Protein AF-0000000082329487 (afdb_homodimer)

Solvent-accessible surface area (backbone atoms only — not comparable to full-atom values): 13042 Å² total; per-residue (Å²): 76,24,61,34,33,44,29,31,49,44,77,47,69,68,60,44,43,47,44,45,32,73,21,63,60,34,37,85,69,53,70,52,65,48,96,87,58,35,36,39,41,31,31,25,33,74,77,52,92,24,38,43,33,38,38,33,48,84,81,48,81,64,66,68,39,50,58,59,16,50,61,30,39,32,32,39,37,94,47,47,65,58,46,51,51,43,27,34,70,69,62,68,42,53,72,75,36,71,74,39,76,38,70,97,72,43,24,36,32,27,29,32,31,48,92,64,59,45,36,35,32,35,24,34,70,70,114,78,27,62,34,33,44,29,30,50,45,77,47,70,68,60,45,43,46,43,45,31,72,21,61,60,35,37,84,68,52,69,52,66,49,97,87,57,34,37,38,40,31,31,27,34,74,78,49,92,22,38,42,33,38,40,33,49,83,81,51,80,63,66,66,39,48,58,33,29,52,62,32,40,32,30,40,37,94,46,46,67,60,46,51,51,42,26,33,72,69,62,68,42,53,73,74,36,71,74,38,76,39,68,95,73,44,22,35,32,27,29,31,31,47,93,62,58,44,39,34,32,35,24,32,71,70,118

Foldseek 3Di:
DDDAEEEDEAADVVLQCQQVCVQQNWAWDDWDADPQGWIWTWTHDDPDNHIYIYIYDNPDPDPQDDDPPAQAAEDEDPDAQVSVVRNCVRNVWDWPADWDQDVVQQKTWTWTAGPSGHIYIYIYHPD/DDDAEEEDEAADVVLQCQQVCVQQNWAWDDWDADPQGWIWTWTHDDPDNHIYIYIYDNPDPDPQDDPDPDQAAEDEDPDAQVSVVRNCVRNVWDWPADWDQDVVQQKTWTWTAGPSGHIYIYIYHPD

Secondary structure (DSSP, 8-state):
-EEEEEEEE-S-HHHHHIIIIIIT--EEEEEEE-TT-PEEEEEE-SSS--EEEEEE-TT----S---SSEEEEEEE-S-HHHHHHHHHHHH---EEEEEEEEGGGTEEEEEEE-TT--EEEEEEE--/-EEEEEEEE-S-HHHHHIIIIIIT--EEEEEEE-TT-PEEEEEE-SSS--EEEEEE-TT----S----SEEEEEEE-S-HHHHHHHHHHHH---EEEEEEEEGGGTEEEEEEE-TT--EEEEEEE--

Radius of gyration: 17.43 Å; Cα contacts (8 Å, |Δi|>4): 667; chains: 2; bounding box: 47×46×36 Å

Nearest PDB structures (foldseek):
  1fa5-assembly1_B  TM=8.744E-01  e=2.092E-10  Escherichia coli
  4mts-assembly1_B  TM=8.408E-01  e=2.203E-09  Pseudomonas aeruginosa PAO1
  2p25-assembly1_A-2  TM=7.651E-01  e=1.719E-09  Enterococcus faecalis V583
  6bnz-assembly1_A  TM=8.310E-01  e=8.007E-08  Zea mays
  2kjz-assembly1_B  TM=6.595E-01  e=3.469E-05  Agrobacterium fabrum str. C58

Organism: NCBI:txid2816475

Structure (mmCIF, N/CA/C/O backbone):
data_AF-0000000082329487-model_v1
#
loop_
_entity.id
_entity.type
_entity.pdbx_description
1 polymer 'VOC family protein'
#
loop_
_atom_site.group_PDB
_atom_site.id
_atom_site.type_symbol
_atom_site.label_atom_id
_atom_site.label_alt_id
_atom_site.label_comp_id
_atom_site.label_asym_id
_atom_site.label_entity_id
_atom_site.label_seq_id
_atom_site.pdbx_PDB_ins_code
_atom_site.Cartn_x
_atom_site.Cartn_y
_atom_site.Cartn_z
_atom_site.occupancy
_atom_site.B_iso_or_equiv
_atom_site.auth_seq_id
_atom_site.auth_comp_id
_atom_site.auth_asym_id
_atom_site.auth_atom_id
_atom_site.pdbx_PDB_model_num
ATOM 1 N N . MET A 1 1 ? 0.691 -15.648 5.355 1 92 1 MET A N 1
ATOM 2 C CA . MET A 1 1 ? 0.822 -14.578 4.371 1 92 1 MET A CA 1
ATOM 3 C C . MET A 1 1 ? 0.43 -13.234 4.973 1 92 1 MET A C 1
ATOM 5 O O . MET A 1 1 ? -0.54 -13.148 5.73 1 92 1 MET A O 1
ATOM 9 N N . ASP A 1 2 ? 1.305 -12.289 4.758 1 93.75 2 ASP A N 1
ATOM 10 C CA . ASP A 1 2 ? 1.022 -10.969 5.324 1 93.75 2 ASP A CA 1
ATOM 11 C C . ASP A 1 2 ? 1.307 -9.859 4.316 1 93.75 2 ASP A C 1
ATOM 13 O O . ASP A 1 2 ? 2.221 -9.977 3.498 1 93.75 2 ASP A O 1
ATOM 17 N N . ILE A 1 3 ? 0.522 -8.867 4.379 1 94.88 3 ILE A N 1
ATOM 18 C CA . ILE A 1 3 ? 0.781 -7.652 3.609 1 94.88 3 ILE A CA 1
ATOM 19 C C . ILE A 1 3 ? 1.877 -6.836 4.289 1 94.88 3 ILE A C 1
ATOM 21 O O . ILE A 1 3 ? 1.699 -6.355 5.41 1 94.88 3 ILE A O 1
ATOM 25 N N . GLN A 1 4 ? 2.904 -6.719 3.604 1 95.19 4 GLN A N 1
ATOM 26 C CA . GLN A 1 4 ? 4.086 -6.215 4.297 1 95.19 4 GLN A CA 1
ATOM 27 C C . GLN A 1 4 ? 4.375 -4.77 3.906 1 95.19 4 GLN A C 1
ATOM 29 O O . GLN A 1 4 ? 4.699 -3.941 4.762 1 95.19 4 GLN A O 1
ATOM 34 N N . HIS A 1 5 ? 4.465 -4.516 2.584 1 96.56 5 HIS A N 1
ATOM 35 C CA . HIS A 1 5 ? 4.734 -3.125 2.234 1 96.56 5 HIS A CA 1
ATOM 36 C C . HIS A 1 5 ? 4.141 -2.773 0.875 1 96.56 5 HIS A C 1
ATOM 38 O O . HIS A 1 5 ? 3.793 -3.664 0.095 1 96.56 5 HIS A O 1
ATOM 44 N N . ALA A 1 6 ? 3.957 -1.485 0.663 1 96.75 6 ALA A N 1
ATOM 45 C CA . ALA A 1 6 ? 3.678 -0.891 -0.642 1 96.75 6 ALA A CA 1
ATOM 46 C C . ALA A 1 6 ? 4.867 -0.069 -1.135 1 96.75 6 ALA A C 1
ATOM 48 O O . ALA A 1 6 ? 5.477 0.675 -0.365 1 96.75 6 ALA A O 1
ATOM 49 N N . ALA A 1 7 ? 5.172 -0.237 -2.375 1 96.56 7 ALA A N 1
ATOM 50 C CA . ALA A 1 7 ? 6.238 0.527 -3.018 1 96.56 7 ALA A CA 1
ATOM 51 C C . ALA A 1 7 ? 5.668 1.547 -3.998 1 96.56 7 ALA A C 1
ATOM 53 O O . ALA A 1 7 ? 4.898 1.192 -4.895 1 96.56 7 ALA A O 1
ATOM 54 N N . ILE A 1 8 ? 6.055 2.777 -3.838 1 95.75 8 ILE A N 1
ATOM 55 C CA . ILE A 1 8 ? 5.582 3.828 -4.73 1 95.75 8 ILE A CA 1
ATOM 56 C C . ILE A 1 8 ? 6.773 4.605 -5.285 1 95.75 8 ILE A C 1
ATOM 58 O O . ILE A 1 8 ? 7.801 4.742 -4.617 1 95.75 8 ILE A O 1
ATOM 62 N N . ARG A 1 9 ? 6.602 5.098 -6.5 1 94.62 9 ARG A N 1
ATOM 63 C CA . ARG A 1 9 ? 7.605 5.969 -7.102 1 94.62 9 ARG A CA 1
ATOM 64 C C . ARG A 1 9 ? 7.535 7.371 -6.504 1 94.62 9 ARG A C 1
ATOM 66 O O . ARG A 1 9 ? 6.449 7.898 -6.27 1 94.62 9 ARG A O 1
ATOM 73 N N . VAL A 1 10 ? 8.68 7.949 -6.266 1 95.12 10 VAL A N 1
ATOM 74 C CA . VAL A 1 10 ? 8.719 9.328 -5.785 1 95.12 10 VAL A CA 1
ATOM 75 C C . VAL A 1 10 ? 9.695 10.141 -6.629 1 95.12 10 VAL A C 1
ATOM 77 O O . VAL A 1 10 ? 10.656 9.602 -7.18 1 95.12 10 VAL A O 1
ATOM 80 N N . SER A 1 11 ? 9.484 11.406 -6.703 1 93.56 11 SER A N 1
ATOM 81 C CA . SER A 1 11 ? 10.273 12.266 -7.578 1 93.56 11 SER A CA 1
ATOM 82 C C . SER A 1 11 ? 11.398 12.953 -6.809 1 93.56 11 SER A C 1
ATOM 84 O O . SER A 1 11 ? 12.398 13.359 -7.398 1 93.56 11 SER A O 1
ATOM 86 N N . ASP A 1 12 ? 11.211 13.141 -5.535 1 94.31 12 ASP A N 1
ATOM 87 C CA . ASP A 1 12 ? 12.141 13.859 -4.668 1 94.31 12 ASP A CA 1
ATOM 88 C C . ASP A 1 12 ? 12.188 13.234 -3.275 1 94.31 12 ASP A C 1
ATOM 90 O O . ASP A 1 12 ? 11.273 13.438 -2.467 1 94.31 12 ASP A O 1
ATOM 94 N N . LEU A 1 13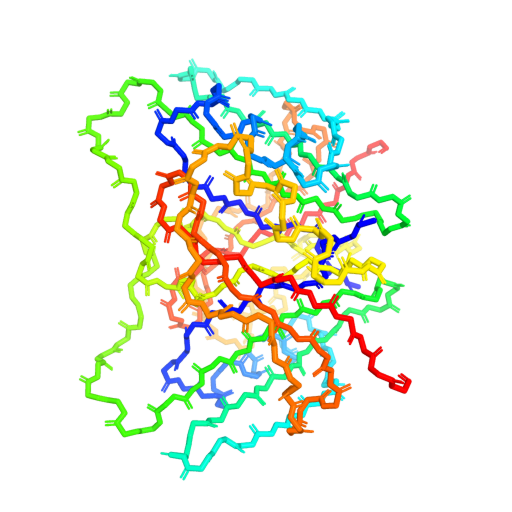 ? 13.266 12.578 -2.973 1 95.44 13 LEU A N 1
ATOM 95 C CA . LEU A 1 13 ? 13.367 11.797 -1.742 1 95.44 13 LEU A CA 1
ATOM 96 C C . LEU A 1 13 ? 13.414 12.719 -0.522 1 95.44 13 LEU A C 1
ATOM 98 O O . LEU A 1 13 ? 12.875 12.375 0.535 1 95.44 13 LEU A O 1
ATOM 102 N N . GLU A 1 14 ? 14.047 13.859 -0.658 1 95.81 14 GLU A N 1
ATOM 103 C CA . GLU A 1 14 ? 14.102 14.789 0.465 1 95.81 14 GLU A CA 1
ATOM 104 C C . GLU A 1 14 ? 12.703 15.281 0.842 1 95.81 14 GLU A C 1
ATOM 106 O O . GLU A 1 14 ? 12.336 15.266 2.018 1 95.81 14 GLU A O 1
ATOM 111 N N . ALA A 1 15 ? 11.938 15.719 -0.111 1 95.56 15 ALA A N 1
ATOM 112 C CA . ALA A 1 15 ? 10.562 16.141 0.137 1 95.56 15 ALA A CA 1
ATOM 113 C C . ALA A 1 15 ? 9.734 15 0.712 1 95.56 15 ALA A C 1
ATOM 115 O O . ALA A 1 15 ? 8.883 15.219 1.58 1 95.56 15 ALA A O 1
ATOM 116 N N . THR A 1 16 ? 10.008 13.836 0.177 1 96.69 16 THR A N 1
ATOM 117 C CA . THR A 1 16 ? 9.312 12.641 0.651 1 96.69 16 THR A CA 1
ATOM 118 C C . THR A 1 16 ? 9.609 12.391 2.127 1 96.69 16 THR A C 1
ATOM 120 O O . THR A 1 16 ? 8.695 12.18 2.924 1 96.69 16 THR A O 1
ATOM 123 N N . ARG A 1 17 ? 10.805 12.445 2.516 1 97.25 17 ARG A N 1
ATOM 124 C CA . ARG A 1 17 ? 11.203 12.203 3.898 1 97.25 17 ARG A CA 1
ATOM 125 C C . ARG A 1 17 ? 10.648 13.281 4.828 1 97.25 17 ARG A C 1
ATOM 127 O O . ARG A 1 17 ? 10.227 12.984 5.945 1 97.25 17 ARG A O 1
ATOM 134 N N . GLU A 1 18 ? 10.688 14.469 4.352 1 97.25 18 GLU A N 1
ATOM 135 C CA . GLU A 1 18 ? 10.125 15.555 5.145 1 97.25 18 GLU A CA 1
ATOM 136 C C . GLU A 1 18 ? 8.648 15.305 5.449 1 97.25 18 GLU A C 1
ATOM 138 O O . GLU A 1 18 ? 8.195 15.523 6.574 1 97.25 18 GLU A O 1
ATOM 143 N N . PHE A 1 19 ? 7.957 14.828 4.504 1 97.69 19 PHE A N 1
ATOM 144 C CA . PHE A 1 19 ? 6.531 14.578 4.656 1 97.69 19 PHE A CA 1
ATOM 145 C C . PHE A 1 19 ? 6.289 13.367 5.559 1 97.69 19 PHE A C 1
ATOM 147 O O . PHE A 1 19 ? 5.582 13.469 6.562 1 97.69 19 PHE A O 1
ATOM 154 N N . TYR A 1 20 ? 6.848 12.25 5.281 1 97.88 20 TYR A N 1
ATOM 155 C CA . TYR A 1 20 ? 6.508 10.977 5.914 1 97.88 20 TYR A CA 1
ATOM 156 C C . TYR A 1 20 ? 7.227 10.828 7.25 1 97.88 20 TYR A C 1
ATOM 158 O O . TYR A 1 20 ? 6.672 10.273 8.203 1 97.88 20 TYR A O 1
ATOM 166 N N . GLU A 1 21 ? 8.5 11.266 7.332 1 96.5 21 GLU A N 1
ATOM 167 C CA . GLU A 1 21 ? 9.258 11.094 8.57 1 96.5 21 GLU A CA 1
ATOM 168 C C . GLU A 1 21 ? 9.062 12.281 9.508 1 96.5 21 GLU A C 1
ATOM 170 O O . GLU A 1 21 ? 8.547 12.125 10.617 1 96.5 21 GLU A O 1
ATOM 175 N N . GLU A 1 22 ? 9.406 13.414 8.992 1 94.5 22 GLU A N 1
ATOM 176 C CA . GLU A 1 22 ? 9.312 14.594 9.844 1 94.5 22 GLU A CA 1
ATOM 177 C C . GLU A 1 22 ? 7.855 15.008 10.062 1 94.5 22 GLU A C 1
ATOM 179 O O . GLU A 1 22 ? 7.477 15.414 11.156 1 94.5 22 GLU A O 1
ATOM 184 N N . GLY A 1 23 ? 7.094 14.93 9.047 1 95.06 23 GLY A N 1
ATOM 185 C CA . GLY A 1 23 ? 5.695 15.328 9.125 1 95.06 23 GLY A CA 1
ATOM 186 C C . GLY A 1 23 ? 4.824 14.305 9.828 1 95.06 23 GLY A C 1
ATOM 187 O O . GLY A 1 23 ? 4.105 14.648 10.773 1 95.06 23 GLY A O 1
ATOM 188 N N . LEU A 1 24 ? 4.914 13.047 9.438 1 95.56 24 LEU A N 1
ATOM 189 C CA . LEU A 1 24 ? 3.957 12.055 9.914 1 95.56 24 LEU A CA 1
ATOM 190 C C . LEU A 1 24 ? 4.578 11.18 10.992 1 95.56 24 LEU A C 1
ATOM 192 O O . LEU A 1 24 ? 3.863 10.469 11.711 1 95.56 24 LEU A O 1
ATOM 196 N N . GLY A 1 25 ? 5.844 11.188 11.07 1 93.94 25 GLY A N 1
ATOM 197 C CA . GLY A 1 25 ? 6.48 10.531 12.203 1 93.94 25 GLY A CA 1
ATOM 198 C C . GLY A 1 25 ? 6.887 9.094 11.914 1 93.94 25 GLY A C 1
ATOM 199 O O . GLY A 1 25 ? 7.223 8.344 12.828 1 93.94 25 GLY A O 1
ATOM 200 N N . LEU A 1 26 ? 6.832 8.656 10.688 1 96.69 26 LEU A N 1
ATOM 201 C CA . LEU A 1 26 ? 7.395 7.355 10.352 1 96.69 26 LEU A CA 1
ATOM 202 C C . LEU A 1 26 ? 8.914 7.371 10.484 1 96.69 26 LEU A C 1
ATOM 204 O O . LEU A 1 26 ? 9.523 8.438 10.531 1 96.69 26 LEU A O 1
ATOM 208 N N . GLU A 1 27 ? 9.43 6.164 10.578 1 96.88 27 GLU A N 1
ATOM 209 C CA . GLU A 1 27 ? 10.859 6.086 10.859 1 96.88 27 GLU A CA 1
ATOM 210 C C . GLU A 1 27 ? 11.602 5.344 9.75 1 96.88 27 GLU A C 1
ATOM 212 O O . GLU A 1 27 ? 11.078 4.391 9.18 1 96.88 27 GLU A O 1
ATOM 217 N N . TYR A 1 28 ? 12.844 5.738 9.562 1 97 28 TYR A N 1
ATOM 218 C CA . TYR A 1 28 ? 13.727 5.031 8.641 1 97 28 TYR A CA 1
ATOM 219 C C . TYR A 1 28 ? 13.859 3.564 9.039 1 97 28 TYR A C 1
ATOM 221 O O . TYR A 1 28 ? 14.023 3.248 10.219 1 97 28 TYR A O 1
ATOM 229 N N . SER A 1 29 ? 13.789 2.719 8.031 1 95.81 29 SER A N 1
ATOM 230 C CA . SER A 1 29 ? 13.969 1.286 8.242 1 95.81 29 SER A CA 1
ATOM 231 C C . SER A 1 29 ? 15.25 0.788 7.578 1 95.81 29 SER A C 1
ATOM 233 O O . SER A 1 29 ? 16.156 0.286 8.25 1 95.81 29 SER A O 1
ATOM 235 N N . GLN A 1 30 ? 15.359 0.869 6.34 1 94.75 30 GLN A N 1
ATOM 236 C CA . GLN A 1 30 ? 16.484 0.435 5.523 1 94.75 30 GLN A CA 1
ATOM 237 C C . GLN A 1 30 ? 16.484 1.129 4.164 1 94.75 30 GLN A C 1
ATOM 239 O O . GLN A 1 30 ? 15.508 1.784 3.799 1 94.75 30 GLN A O 1
ATOM 244 N N . ASP A 1 31 ? 17.609 1.015 3.469 1 96.06 31 ASP A N 1
ATOM 245 C CA . ASP A 1 31 ? 17.641 1.443 2.074 1 96.06 31 ASP A CA 1
ATOM 246 C C . ASP A 1 31 ? 18.719 0.696 1.297 1 96.06 31 ASP A C 1
ATOM 248 O O . ASP A 1 31 ? 19.578 0.029 1.89 1 96.06 31 ASP A O 1
ATOM 252 N N . PHE A 1 32 ? 18.578 0.728 0.043 1 94.5 32 PHE A N 1
ATOM 253 C CA . PHE A 1 32 ? 19.625 0.218 -0.847 1 94.5 32 PHE A CA 1
ATOM 254 C C . PHE A 1 32 ? 19.5 0.842 -2.232 1 94.5 32 PHE A C 1
ATOM 256 O O . PHE A 1 32 ? 18.469 1.441 -2.561 1 94.5 32 PHE A O 1
ATOM 263 N N . HIS A 1 33 ? 20.594 0.751 -2.984 1 93.56 33 HIS A N 1
ATOM 264 C CA . HIS A 1 33 ? 20.625 1.166 -4.383 1 93.56 33 HIS A CA 1
ATOM 265 C C . HIS A 1 33 ? 20.781 -0.034 -5.309 1 93.56 33 HIS A C 1
ATOM 267 O O . HIS A 1 33 ? 21.516 -0.967 -5.004 1 93.56 33 HIS A O 1
ATOM 273 N N . THR A 1 34 ? 20.016 0.065 -6.402 1 91.12 34 THR A N 1
ATOM 274 C CA . THR A 1 34 ? 20.266 -0.931 -7.434 1 91.12 34 THR A CA 1
ATOM 275 C C . THR A 1 34 ? 21.5 -0.543 -8.258 1 91.12 34 THR A C 1
ATOM 277 O O . THR A 1 34 ? 22 0.573 -8.141 1 91.12 34 THR A O 1
ATOM 280 N N . ASP A 1 35 ? 21.922 -1.492 -9.102 1 88.75 35 ASP A N 1
ATOM 281 C CA . ASP A 1 35 ? 23.062 -1.233 -9.953 1 88.75 35 ASP A CA 1
ATOM 282 C C . ASP A 1 35 ? 22.781 -0.095 -10.93 1 88.75 35 ASP A C 1
ATOM 284 O O . ASP A 1 35 ? 23.703 0.608 -11.359 1 88.75 35 ASP A O 1
ATOM 288 N N . GLU A 1 36 ? 21.609 0.132 -11.203 1 89.88 36 GLU A N 1
ATOM 289 C CA . GLU A 1 36 ? 21.203 1.158 -12.156 1 89.88 36 GLU A CA 1
ATOM 290 C C . GLU A 1 36 ? 21.031 2.51 -11.469 1 89.88 36 GLU A C 1
ATOM 292 O O . GLU A 1 36 ? 20.703 3.504 -12.125 1 89.88 36 GLU A O 1
ATOM 297 N N . GLY A 1 37 ? 21.219 2.572 -10.141 1 91 37 GLY A N 1
ATOM 298 C CA . GLY A 1 37 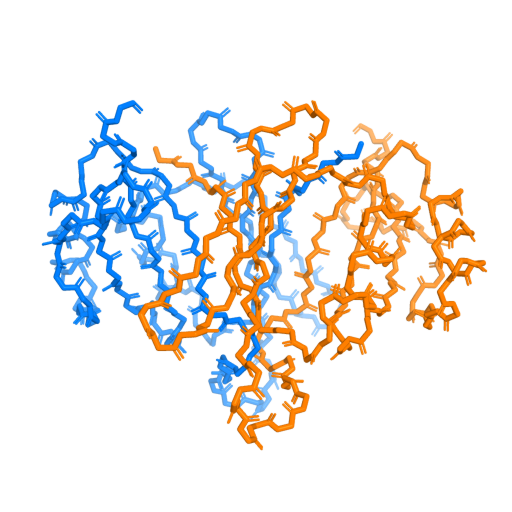? 21.203 3.84 -9.422 1 91 37 GLY A CA 1
ATOM 299 C C . GLY A 1 37 ? 19.844 4.164 -8.82 1 91 37 GLY A C 1
ATOM 300 O O . GLY A 1 37 ? 19.656 5.258 -8.281 1 91 37 GLY A O 1
ATOM 301 N N . VAL A 1 38 ? 18.984 3.26 -8.93 1 93.38 38 VAL A N 1
ATOM 302 C CA . VAL A 1 38 ? 17.672 3.465 -8.328 1 93.38 38 VAL A CA 1
ATOM 303 C C . VAL A 1 38 ? 17.781 3.324 -6.809 1 93.38 38 VAL A C 1
ATOM 305 O O . VAL A 1 38 ? 18.297 2.322 -6.309 1 93.38 38 VAL A O 1
ATOM 308 N N . HIS A 1 39 ? 17.297 4.367 -6.098 1 96 39 HIS A N 1
ATOM 309 C CA . HIS A 1 39 ? 17.328 4.379 -4.641 1 96 39 HIS A CA 1
ATOM 310 C C . HIS A 1 39 ? 16.031 3.82 -4.062 1 96 39 HIS A C 1
ATOM 312 O O . HIS A 1 39 ? 14.945 4.324 -4.355 1 96 39 HIS A O 1
ATOM 318 N N . ASN A 1 40 ? 16.125 2.74 -3.34 1 96.56 40 ASN A N 1
ATOM 319 C CA . ASN A 1 40 ? 15.023 2.174 -2.564 1 96.56 40 ASN A CA 1
ATOM 320 C C . ASN A 1 40 ? 15.141 2.537 -1.086 1 96.56 40 ASN A C 1
ATOM 322 O O . ASN A 1 40 ? 16.125 2.205 -0.436 1 96.56 40 AS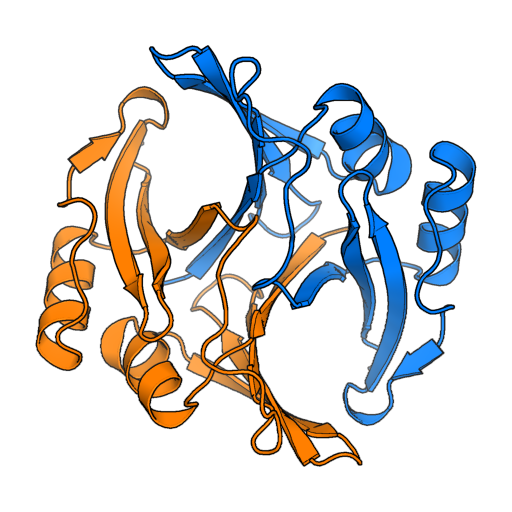N A O 1
ATOM 326 N N . TYR A 1 41 ? 14.141 3.225 -0.582 1 97.62 41 TYR A N 1
ATOM 327 C CA . TYR A 1 41 ? 14.141 3.775 0.768 1 97.62 41 TYR A CA 1
ATOM 328 C C . TYR A 1 41 ? 12.891 3.336 1.531 1 97.62 41 TYR A C 1
ATOM 330 O O . TYR A 1 41 ? 11.773 3.496 1.046 1 97.62 41 TYR A O 1
ATOM 338 N N . TYR A 1 42 ? 13.109 2.762 2.715 1 97.69 42 TYR A N 1
ATOM 339 C CA . TYR A 1 42 ? 11.992 2.207 3.463 1 97.69 42 TYR A CA 1
ATOM 340 C C . TYR A 1 42 ? 11.766 2.973 4.762 1 97.69 42 TYR A C 1
ATOM 342 O O . TYR A 1 42 ? 12.727 3.332 5.449 1 97.69 42 TYR A O 1
ATOM 350 N N . VAL A 1 43 ? 10.523 3.182 5.043 1 98 43 VAL A N 1
ATOM 351 C CA . VAL A 1 43 ? 10.125 3.703 6.348 1 98 43 VAL A CA 1
ATOM 352 C C . VAL A 1 43 ? 9.125 2.756 7.004 1 98 43 VAL A C 1
ATOM 354 O O . VAL A 1 43 ? 8.477 1.962 6.32 1 98 43 VAL A O 1
ATOM 357 N N . THR A 1 44 ? 8.992 2.801 8.32 1 96.88 44 THR A N 1
ATOM 358 C CA . THR A 1 44 ? 8.117 1.924 9.094 1 96.88 44 THR A CA 1
ATOM 359 C C . THR A 1 44 ? 7.422 2.697 10.211 1 96.88 44 THR A C 1
ATOM 361 O O . THR A 1 44 ? 7.801 3.83 10.516 1 96.88 44 THR A O 1
ATOM 364 N N . GLY A 1 45 ? 6.297 2.066 10.688 1 93.25 45 GLY A N 1
ATOM 365 C CA . GLY A 1 45 ? 5.582 2.648 11.812 1 93.25 45 GLY A CA 1
ATOM 366 C C . GLY A 1 45 ? 6.105 2.182 13.156 1 93.25 45 GLY A C 1
ATOM 367 O O . GLY A 1 45 ? 7.23 1.693 13.258 1 93.25 45 GLY A O 1
ATOM 368 N N . ASP A 1 46 ? 5.32 2.385 14.156 1 87.5 46 ASP A N 1
ATOM 369 C CA . ASP A 1 46 ? 5.719 2.193 15.547 1 87.5 46 ASP A CA 1
ATOM 370 C C . ASP A 1 46 ? 5.48 0.754 15.992 1 87.5 46 ASP A C 1
ATOM 372 O O . ASP A 1 46 ? 6.289 0.183 16.719 1 87.5 46 ASP A O 1
ATOM 376 N N . GLU A 1 47 ? 4.414 0.254 15.594 1 84.62 47 GLU A N 1
ATOM 377 C CA . GLU A 1 47 ? 3.969 -0.988 16.219 1 84.62 47 GLU A CA 1
ATOM 378 C C . GLU A 1 47 ? 3.893 -2.121 15.195 1 84.62 47 GLU A C 1
ATOM 380 O O . GLU A 1 47 ? 4.199 -3.271 15.516 1 84.62 47 GLU A O 1
ATOM 385 N N . LEU A 1 48 ? 3.445 -1.749 14.094 1 82.31 48 LEU A N 1
ATOM 386 C CA . LEU A 1 48 ? 3.27 -2.781 13.078 1 82.31 48 LEU A CA 1
ATOM 387 C C . LEU A 1 48 ? 4.566 -3.012 12.305 1 82.31 48 LEU A C 1
ATOM 389 O O . LEU A 1 48 ? 5.32 -2.07 12.055 1 82.31 48 LEU A O 1
ATOM 393 N N . ASP A 1 49 ? 5.004 -4.164 12.008 1 85.88 49 ASP A N 1
ATOM 394 C CA . ASP A 1 49 ? 6.152 -4.492 11.164 1 85.88 49 ASP A CA 1
ATOM 395 C C . ASP A 1 49 ? 5.832 -4.289 9.688 1 85.88 49 ASP A C 1
ATOM 397 O O . ASP A 1 49 ? 6.023 -5.195 8.875 1 85.88 49 ASP A O 1
ATOM 401 N N . THR A 1 50 ? 5.172 -3.229 9.352 1 93.75 50 THR A N 1
ATOM 402 C CA . THR A 1 50 ? 4.855 -2.895 7.969 1 93.75 50 THR A CA 1
ATOM 403 C C . THR A 1 50 ? 5.652 -1.675 7.512 1 93.75 50 THR A C 1
ATOM 405 O O . THR A 1 50 ? 6.098 -0.874 8.336 1 93.75 50 THR A O 1
ATOM 408 N N . GLU A 1 51 ? 5.855 -1.603 6.199 1 96.56 51 GLU A N 1
ATOM 409 C CA . GLU A 1 51 ? 6.723 -0.554 5.664 1 96.56 51 GLU A CA 1
ATOM 410 C C . GLU A 1 51 ? 6.094 0.116 4.449 1 96.56 51 GLU A C 1
ATOM 412 O O . GLU A 1 51 ? 5.164 -0.425 3.846 1 96.56 51 GLU A O 1
ATOM 417 N N . LEU A 1 52 ? 6.504 1.277 4.176 1 98 52 LEU A N 1
ATOM 418 C CA . LEU A 1 52 ? 6.422 1.914 2.867 1 98 52 LEU A CA 1
ATOM 419 C C . LEU A 1 52 ? 7.785 1.946 2.189 1 98 52 LEU A C 1
ATOM 421 O O . LEU A 1 52 ? 8.797 2.227 2.836 1 98 52 LEU A O 1
ATOM 425 N N . GLN A 1 53 ? 7.781 1.585 0.948 1 97.69 53 GLN A N 1
ATOM 426 C CA . GLN A 1 53 ? 8.984 1.673 0.125 1 97.69 53 GLN A CA 1
ATOM 427 C C . GLN A 1 53 ? 8.875 2.811 -0.887 1 97.69 53 GLN A C 1
ATOM 429 O O . GLN A 1 53 ? 7.914 2.877 -1.653 1 97.69 53 GLN A O 1
ATOM 434 N N . PHE A 1 54 ? 9.836 3.686 -0.84 1 97.44 54 PHE A N 1
ATOM 435 C CA . PHE A 1 54 ? 9.953 4.75 -1.829 1 97.44 54 PHE A CA 1
ATOM 436 C C . PHE A 1 54 ? 11.008 4.406 -2.875 1 97.44 54 PHE A C 1
ATOM 438 O O . PHE A 1 54 ? 12.156 4.133 -2.537 1 97.44 54 PHE A O 1
ATOM 445 N N . VAL A 1 55 ? 10.594 4.414 -4.102 1 95.88 55 VAL A N 1
ATOM 446 C CA . VAL A 1 55 ? 11.484 4.121 -5.219 1 95.88 55 VAL A CA 1
ATOM 447 C C . VAL A 1 55 ? 11.805 5.41 -5.973 1 95.88 55 VAL A C 1
ATOM 449 O O . VAL A 1 55 ? 10.93 5.996 -6.617 1 95.88 55 VAL A O 1
ATOM 452 N N . HIS A 1 56 ? 13.023 5.801 -5.902 1 95.75 56 HIS A N 1
ATOM 453 C CA . HIS A 1 56 ? 13.469 7.035 -6.531 1 95.75 56 HIS A CA 1
ATOM 454 C C . HIS A 1 56 ? 14.516 6.758 -7.609 1 95.75 56 HIS A C 1
ATOM 456 O O . HIS A 1 56 ? 15.609 6.273 -7.312 1 95.75 56 HIS A O 1
ATOM 462 N N . ASP A 1 57 ? 14.125 7.02 -8.781 1 92.25 57 ASP A N 1
ATOM 463 C CA . ASP A 1 57 ? 15.039 6.926 -9.914 1 92.25 57 ASP A CA 1
ATOM 464 C C . ASP A 1 57 ? 15.484 8.312 -10.375 1 92.25 57 ASP A C 1
ATOM 466 O O . ASP A 1 57 ? 14.766 8.984 -11.117 1 92.25 57 ASP A O 1
ATOM 470 N N . PRO A 1 58 ? 16.641 8.711 -10.016 1 86.5 58 PRO A N 1
ATOM 471 C CA . PRO A 1 58 ? 17.109 10.07 -10.336 1 86.5 58 PRO A CA 1
ATOM 472 C C . PRO A 1 58 ? 17.266 10.297 -11.836 1 86.5 58 PRO A C 1
ATOM 474 O O . PRO A 1 58 ? 17.266 11.445 -12.289 1 86.5 58 PRO A O 1
ATOM 477 N N . ASP A 1 59 ? 17.438 9.203 -12.555 1 83.56 59 ASP A N 1
ATOM 478 C CA . ASP A 1 59 ? 17.688 9.336 -13.984 1 83.56 59 ASP A CA 1
ATOM 479 C C . ASP A 1 59 ? 16.406 9.211 -14.789 1 83.56 59 ASP A C 1
ATOM 481 O O . ASP A 1 59 ? 16.422 9.281 -16.016 1 83.56 59 ASP A O 1
ATOM 485 N N . SER A 1 60 ? 15.43 8.969 -13.914 1 79 60 SER A N 1
ATOM 486 C CA . SER A 1 60 ? 14.172 8.812 -14.648 1 79 60 SER A CA 1
ATOM 487 C C . SER A 1 60 ? 13.742 10.133 -15.281 1 79 60 SER A C 1
ATOM 489 O O . SER A 1 60 ? 13.789 11.188 -14.633 1 79 60 SER A O 1
ATOM 491 N N . ASP A 1 61 ? 13.5 9.938 -16.469 1 72.25 61 ASP A N 1
ATOM 492 C CA . ASP A 1 61 ? 12.969 11.102 -17.172 1 72.25 61 ASP A CA 1
ATOM 493 C C . ASP A 1 61 ? 11.461 11.219 -16.969 1 72.25 61 ASP A C 1
ATOM 495 O O . ASP A 1 61 ? 10.836 12.148 -17.484 1 72.25 61 ASP A O 1
ATOM 499 N N . ALA A 1 62 ? 11.156 10.242 -16.219 1 65.62 62 ALA A N 1
ATOM 500 C CA . ALA A 1 62 ? 9.711 10.289 -16 1 65.62 62 ALA A CA 1
ATOM 501 C C . ALA A 1 62 ? 9.344 11.367 -14.984 1 65.62 62 ALA A C 1
ATOM 503 O O . ALA A 1 62 ? 10.062 11.578 -14.008 1 65.62 62 ALA A O 1
ATOM 504 N N . GLY A 1 63 ? 8.766 12.383 -15.289 1 62.66 63 GLY A N 1
ATOM 505 C CA . GLY A 1 63 ? 8.227 13.383 -14.383 1 62.66 63 GLY A CA 1
ATOM 506 C C . GLY A 1 63 ? 7.66 12.789 -13.102 1 62.66 63 GLY A C 1
ATOM 507 O O . GLY A 1 63 ? 8.031 11.68 -12.711 1 62.66 63 GLY A O 1
ATOM 508 N N . ALA A 1 64 ? 6.969 13.492 -12.414 1 67.56 64 ALA A N 1
ATOM 509 C CA . ALA A 1 64 ? 6.281 13.094 -11.195 1 67.56 64 ALA A CA 1
ATOM 510 C C . ALA A 1 64 ? 5.375 11.891 -11.445 1 67.56 64 ALA A C 1
ATOM 512 O O . ALA A 1 64 ? 4.746 11.789 -12.5 1 67.56 64 ALA A O 1
ATOM 513 N N . PRO A 1 65 ? 5.48 10.953 -10.531 1 77.38 65 PRO A N 1
ATOM 514 C CA . PRO A 1 65 ? 4.566 9.82 -10.695 1 77.38 65 PRO A CA 1
ATOM 515 C C . PRO A 1 65 ? 3.104 10.25 -10.773 1 77.38 65 PRO A C 1
ATOM 517 O O . PRO A 1 65 ? 2.74 11.312 -10.258 1 77.38 65 PRO A O 1
ATOM 520 N N . GLU A 1 66 ? 2.381 9.594 -11.625 1 74.44 66 GLU A N 1
ATOM 521 C CA . GLU A 1 66 ? 0.93 9.766 -11.633 1 74.44 66 GLU A CA 1
ATOM 522 C C . GLU A 1 66 ? 0.243 8.648 -10.852 1 74.44 66 GLU A C 1
ATOM 524 O O . GLU A 1 66 ? 0.263 7.488 -11.266 1 74.44 66 GLU A O 1
ATOM 529 N N . PRO A 1 67 ? -0.337 9.102 -9.828 1 74.38 67 PRO A N 1
ATOM 530 C CA . PRO A 1 67 ? -0.986 8.086 -9 1 74.38 67 PRO A CA 1
ATOM 531 C C . PRO A 1 67 ? -2.33 7.633 -9.562 1 74.38 67 PRO A C 1
ATOM 533 O O . PRO A 1 67 ? -3.381 7.988 -9.023 1 74.38 67 PRO A O 1
ATOM 536 N N . THR A 1 68 ? -2.506 6.836 -10.617 1 73.56 68 THR A N 1
ATOM 537 C CA . THR A 1 68 ? -3.807 6.5 -11.18 1 73.56 68 THR A CA 1
ATOM 538 C C . THR A 1 68 ? -4.234 5.094 -10.766 1 73.56 68 THR A C 1
ATOM 540 O O . THR A 1 68 ? -5.426 4.789 -10.727 1 73.56 68 THR A O 1
ATOM 543 N N . GLY A 1 69 ? -3.721 4.398 -10.016 1 80.75 69 GLY A N 1
ATOM 544 C CA . GLY A 1 69 ? -4.07 3.066 -9.539 1 80.75 69 GLY A CA 1
ATOM 545 C C . GLY A 1 69 ? -4.195 2.98 -8.031 1 80.75 69 GLY A C 1
ATOM 546 O O . GLY A 1 69 ? -5.102 2.326 -7.516 1 80.75 69 GLY A O 1
ATOM 547 N N . ILE A 1 70 ? -3.506 3.668 -7.422 1 88.81 70 ILE A N 1
ATOM 548 C CA . ILE A 1 70 ? -3.59 3.746 -5.969 1 88.81 70 ILE A CA 1
ATOM 549 C C . ILE A 1 70 ? -4.621 4.797 -5.566 1 88.81 70 ILE A C 1
ATOM 551 O O . ILE A 1 70 ? -4.605 5.922 -6.078 1 88.81 70 ILE A O 1
ATOM 555 N N . VAL A 1 71 ? -5.566 4.402 -4.797 1 93.38 71 VAL A N 1
ATOM 556 C CA . VAL A 1 71 ? -6.574 5.324 -4.285 1 93.38 71 VAL A CA 1
ATOM 557 C C . VAL A 1 71 ? -6 6.109 -3.107 1 93.38 71 VAL A C 1
ATOM 559 O O . VAL A 1 71 ? -6.039 7.344 -3.098 1 93.38 71 VAL A O 1
ATOM 562 N N . HIS A 1 72 ? -5.457 5.402 -2.188 1 96.25 72 HIS A N 1
ATOM 563 C CA . HIS A 1 72 ? -4.781 6.055 -1.071 1 96.25 72 HIS A CA 1
ATOM 564 C C . HIS A 1 72 ? -3.939 5.059 -0.278 1 96.25 72 HIS A C 1
ATOM 566 O O . HIS A 1 72 ? -4.051 3.848 -0.476 1 96.25 72 HIS A O 1
ATOM 572 N N . LEU A 1 73 ? -3.02 5.543 0.521 1 97.19 73 LEU A N 1
ATOM 573 C CA . LEU A 1 73 ? -2.34 4.84 1.604 1 97.19 73 LEU A CA 1
ATOM 574 C C . LEU A 1 73 ? -2.865 5.297 2.961 1 97.19 73 LEU A C 1
ATOM 576 O O . LEU A 1 73 ? -3.035 6.496 3.195 1 97.19 73 LEU A O 1
ATOM 580 N N . ALA A 1 74 ? -3.088 4.332 3.799 1 97.81 74 ALA A N 1
ATOM 581 C CA . ALA A 1 74 ? -3.717 4.68 5.07 1 97.81 74 ALA A CA 1
ATOM 582 C C . ALA A 1 74 ? -2.752 4.469 6.234 1 97.81 74 ALA A C 1
ATOM 584 O O . ALA A 1 74 ? -2.15 3.4 6.363 1 97.81 74 ALA A O 1
ATOM 585 N N . LEU A 1 75 ? -2.668 5.441 7.016 1 97.88 75 LEU A N 1
ATOM 586 C CA . LEU A 1 75 ? -1.867 5.402 8.234 1 97.88 75 LEU A CA 1
ATOM 587 C C . LEU A 1 75 ? -2.748 5.562 9.469 1 97.88 75 LEU A C 1
ATOM 589 O O . LEU A 1 75 ? -3.535 6.508 9.555 1 97.88 75 LEU A O 1
ATOM 593 N N . ARG A 1 76 ? -2.621 4.648 10.336 1 96.94 76 ARG A N 1
ATOM 594 C CA . ARG A 1 76 ? -3.297 4.773 11.625 1 96.94 76 ARG A CA 1
ATOM 595 C C . ARG A 1 76 ? -2.539 5.715 12.555 1 96.94 76 ARG A C 1
ATOM 597 O O . ARG A 1 76 ? -1.334 5.555 12.758 1 96.94 76 ARG A O 1
ATOM 604 N N . VAL A 1 77 ? -3.248 6.656 13.055 1 97.06 77 VAL A N 1
ATOM 605 C CA . VAL A 1 77 ? -2.631 7.652 13.93 1 97.06 77 VAL A CA 1
ATOM 606 C C . VAL A 1 77 ? -3.4 7.734 15.242 1 97.06 77 VAL A C 1
ATOM 608 O O . VAL A 1 77 ? -4.539 7.27 15.336 1 97.06 77 VAL A O 1
ATOM 611 N N . ASP A 1 78 ? -2.76 8.289 16.234 1 94.38 78 ASP A N 1
ATOM 612 C CA . ASP A 1 78 ? -3.4 8.414 17.547 1 94.38 78 ASP A CA 1
ATOM 613 C C . ASP A 1 78 ? -4.426 9.547 17.562 1 94.38 78 ASP A C 1
ATOM 615 O O . ASP A 1 78 ? -5.445 9.461 18.234 1 94.38 78 ASP A O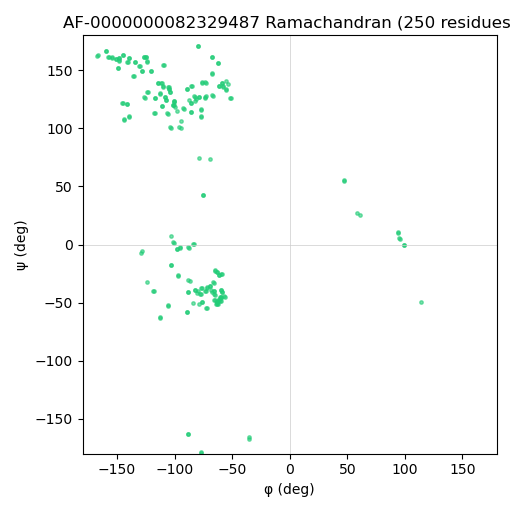 1
ATOM 619 N N . ASP A 1 79 ? -4.105 10.625 16.875 1 96.69 79 ASP A N 1
ATOM 620 C CA . ASP A 1 79 ? -4.926 11.828 16.797 1 96.69 79 ASP A CA 1
ATOM 621 C C . ASP A 1 79 ? -4.914 12.398 15.383 1 96.69 79 ASP A C 1
ATOM 623 O O . ASP A 1 79 ? -3.922 12.992 14.953 1 96.69 79 ASP A O 1
ATOM 627 N N . VAL A 1 80 ? -6.082 12.273 14.734 1 98.19 80 VAL A N 1
ATOM 628 C CA . VAL A 1 80 ? -6.184 12.633 13.328 1 98.19 80 VAL A CA 1
ATOM 629 C C . VAL A 1 80 ? -5.961 14.133 13.164 1 98.19 80 VAL A C 1
ATOM 631 O O . VAL A 1 80 ? -5.184 14.562 12.305 1 98.19 80 VAL A O 1
ATOM 634 N N . ASP A 1 81 ? -6.613 14.953 13.953 1 98 81 ASP A N 1
ATOM 635 C CA . ASP A 1 81 ? -6.512 16.406 13.852 1 98 81 ASP A CA 1
ATOM 636 C C . ASP A 1 81 ? -5.074 16.875 14.055 1 98 81 ASP A C 1
ATOM 638 O O . ASP A 1 81 ? -4.562 17.688 13.281 1 98 81 ASP A O 1
ATOM 642 N N . ALA A 1 82 ? -4.426 16.344 15.031 1 97.31 82 ALA A N 1
ATOM 643 C CA . ALA A 1 82 ? -3.045 16.719 15.336 1 97.31 82 ALA A CA 1
ATOM 644 C C . ALA A 1 82 ? -2.105 16.312 14.203 1 97.31 82 ALA A C 1
ATOM 646 O O . ALA A 1 82 ? -1.156 17.031 13.883 1 97.31 82 ALA A O 1
ATOM 647 N N . ALA A 1 83 ? -2.303 15.125 13.695 1 97.38 83 ALA A N 1
ATOM 648 C CA . ALA A 1 83 ? -1.458 14.648 12.602 1 97.38 83 ALA A CA 1
ATOM 649 C C . ALA A 1 83 ? -1.564 15.555 11.383 1 97.38 83 ALA A C 1
ATOM 651 O O . ALA A 1 83 ? -0.555 15.883 10.75 1 97.38 83 ALA A O 1
ATOM 652 N N . VAL A 1 84 ? -2.801 15.922 11.047 1 97.81 84 VAL A N 1
ATOM 653 C CA . VAL A 1 84 ? -3.012 16.812 9.914 1 97.81 84 VAL A CA 1
ATOM 654 C C . VAL A 1 84 ? -2.303 18.141 10.156 1 97.81 84 VAL A C 1
ATOM 656 O O . VAL A 1 84 ? -1.586 18.641 9.289 1 97.81 84 VAL A O 1
ATOM 659 N N . GLU A 1 85 ? -2.494 18.688 11.273 1 96.69 85 GLU A N 1
ATOM 660 C CA . GLU A 1 85 ? -1.864 19.953 11.617 1 96.69 85 GLU A CA 1
ATOM 661 C C . GLU A 1 85 ? -0.346 19.875 11.492 1 96.69 85 GLU A C 1
ATOM 663 O O . GLU A 1 85 ? 0.288 20.75 10.914 1 96.69 85 GLU A O 1
ATOM 668 N N . ARG A 1 86 ? 0.144 18.828 11.992 1 95.81 86 ARG A N 1
ATOM 669 C CA . ARG A 1 86 ? 1.593 18.656 11.992 1 95.81 86 ARG A CA 1
ATOM 670 C C . ARG A 1 86 ? 2.143 18.594 10.578 1 95.81 86 ARG A C 1
ATOM 672 O O . ARG A 1 86 ? 3.113 19.281 10.25 1 95.81 86 ARG A O 1
ATOM 679 N N . VAL A 1 87 ? 1.587 17.797 9.789 1 95.94 87 VAL A N 1
ATOM 680 C CA . VAL A 1 87 ? 2.154 17.594 8.461 1 95.94 87 VAL A CA 1
ATOM 681 C C . VAL A 1 87 ? 1.92 18.828 7.594 1 95.94 87 VAL A C 1
ATOM 683 O O . VAL A 1 87 ? 2.785 19.203 6.805 1 95.94 87 VAL A O 1
ATOM 686 N N . VAL A 1 88 ? 0.824 19.469 7.723 1 95.06 88 VAL A N 1
ATOM 687 C CA . VAL A 1 88 ? 0.513 20.656 6.938 1 95.06 88 VAL A CA 1
ATOM 688 C C . VAL A 1 88 ? 1.432 21.797 7.348 1 95.06 88 VAL A C 1
ATOM 690 O O . VAL A 1 88 ? 1.881 22.578 6.5 1 95.06 88 VAL A O 1
ATOM 693 N N . ASP A 1 89 ? 1.693 21.922 8.531 1 93.31 89 ASP A N 1
ATOM 694 C CA . ASP A 1 89 ? 2.568 22.969 9.031 1 93.31 89 ASP A CA 1
ATOM 695 C C . ASP A 1 89 ? 4.004 22.766 8.555 1 93.31 89 ASP A C 1
ATOM 697 O O . ASP A 1 89 ? 4.719 23.734 8.289 1 93.31 89 ASP A O 1
ATOM 701 N N . ARG A 1 90 ? 4.32 21.594 8.422 1 92.69 90 ARG A N 1
ATOM 702 C CA . ARG A 1 90 ? 5.715 21.266 8.125 1 92.69 90 ARG A CA 1
ATOM 703 C C . ARG A 1 90 ? 5.969 21.266 6.621 1 92.69 90 ARG A C 1
ATOM 705 O O . ARG A 1 90 ? 7.078 21.578 6.176 1 92.69 90 ARG A O 1
ATOM 712 N N . THR A 1 91 ? 5.023 20.953 5.785 1 93.62 91 THR A N 1
ATOM 713 C CA . THR A 1 91 ? 5.312 20.672 4.383 1 93.62 91 THR A CA 1
ATOM 714 C C . THR A 1 91 ? 4.395 21.484 3.475 1 93.62 91 THR A C 1
ATOM 716 O O . THR A 1 91 ? 4.578 21.5 2.256 1 93.62 91 THR A O 1
ATOM 719 N N . ASP A 1 92 ? 3.504 22.125 3.84 1 90.19 92 ASP A N 1
ATOM 720 C CA . ASP A 1 92 ? 2.504 22.875 3.08 1 90.19 92 ASP A CA 1
ATOM 721 C C . ASP A 1 92 ? 1.699 21.953 2.174 1 90.19 92 ASP A C 1
ATOM 723 O O . ASP A 1 92 ? 1.227 22.359 1.114 1 90.19 92 ASP A O 1
ATOM 727 N N . CYS A 1 93 ? 1.586 20.734 2.494 1 93.44 93 CYS A N 1
ATOM 728 C CA . CYS A 1 93 ? 0.822 19.781 1.697 1 93.44 93 CYS A CA 1
ATOM 729 C C . CYS A 1 93 ? -0.666 20.094 1.735 1 93.44 93 CYS A C 1
ATOM 731 O O . CYS A 1 93 ? -1.17 20.609 2.74 1 93.44 93 CYS A O 1
ATOM 733 N N . PRO A 1 94 ? -1.35 19.828 0.669 1 96.12 94 PRO A N 1
ATOM 734 C CA . PRO A 1 94 ? -2.791 20.094 0.645 1 96.12 94 PRO A CA 1
ATOM 735 C C . PRO A 1 94 ? -3.588 19.094 1.479 1 96.12 94 PRO A C 1
ATOM 737 O O . PRO A 1 94 ? -3.252 17.906 1.515 1 96.12 94 PRO A O 1
ATOM 740 N N . VAL A 1 95 ? -4.605 19.719 2.186 1 97.75 95 VAL A N 1
ATOM 741 C CA . VAL A 1 95 ? -5.617 18.859 2.799 1 97.75 95 VAL A CA 1
ATOM 742 C C . VAL A 1 95 ? -6.711 18.531 1.78 1 97.75 95 VAL A C 1
ATOM 744 O O . VAL A 1 95 ? -7.391 19.438 1.286 1 97.75 95 VAL A O 1
ATOM 747 N N . VAL A 1 96 ? -6.801 17.344 1.438 1 97.75 96 VAL A N 1
ATOM 748 C CA . VAL A 1 96 ? -7.773 16.891 0.45 1 97.75 96 VAL A CA 1
ATOM 749 C C . VAL A 1 96 ? -9.156 16.781 1.092 1 97.75 96 VAL A C 1
ATOM 751 O O . VAL A 1 96 ? -10.164 17.125 0.468 1 97.75 96 VAL A O 1
ATOM 754 N N . GLN A 1 97 ? -9.211 16.266 2.271 1 97.5 97 GLN A N 1
ATOM 755 C CA . GLN A 1 97 ? -10.406 16.156 3.096 1 97.5 97 GLN A CA 1
ATOM 756 C C . GLN A 1 97 ? -10.086 16.422 4.566 1 97.5 97 GLN A C 1
ATOM 758 O O . GLN A 1 97 ? -9.25 15.734 5.152 1 97.5 97 GLN A O 1
ATOM 763 N N . GLU A 1 98 ? -10.758 17.422 5.066 1 97.81 98 GLU A N 1
ATOM 764 C CA . GLU A 1 98 ? -10.57 17.75 6.473 1 97.81 98 GLU A CA 1
ATOM 765 C C . GLU A 1 98 ? -11 16.609 7.379 1 97.81 98 GLU A C 1
ATOM 767 O O . GLU A 1 98 ? -11.82 15.773 6.984 1 97.81 98 GLU A O 1
ATOM 772 N N . PRO A 1 99 ? -10.43 16.594 8.594 1 98 99 PRO A N 1
ATOM 773 C CA . PRO A 1 99 ? -10.836 15.547 9.531 1 98 99 PRO A CA 1
ATOM 774 C C . PRO A 1 99 ? -12.352 15.461 9.695 1 98 99 PRO A C 1
ATOM 776 O O . PRO A 1 99 ? -13.016 16.469 9.938 1 98 99 PRO A O 1
ATOM 779 N N . THR A 1 100 ? -12.758 14.289 9.477 1 96.62 100 THR A N 1
ATOM 780 C CA . THR A 1 100 ? -14.188 14.031 9.617 1 96.62 100 THR A CA 1
ATOM 781 C C . THR A 1 100 ? -14.43 12.609 10.094 1 96.62 100 THR A C 1
ATOM 783 O O . THR A 1 100 ? -13.523 11.781 10.094 1 96.62 100 THR A O 1
ATOM 786 N N . THR A 1 101 ? -15.625 12.391 10.641 1 93.31 101 THR A N 1
ATOM 787 C CA . THR A 1 101 ? -16.031 11.031 10.977 1 93.31 101 THR A CA 1
ATOM 788 C C . THR A 1 101 ? -16.562 10.312 9.742 1 93.31 101 THR A C 1
ATOM 790 O O . THR A 1 101 ? -17.422 10.836 9.031 1 93.31 101 THR A O 1
ATOM 793 N N . ILE A 1 102 ? -15.984 9.195 9.461 1 88.25 102 ILE A N 1
ATOM 794 C CA . ILE A 1 102 ? -16.469 8.336 8.383 1 88.25 102 ILE A CA 1
ATOM 795 C C . ILE A 1 102 ? -17.375 7.254 8.945 1 88.25 102 ILE A C 1
ATOM 797 O O . ILE A 1 102 ? -16.906 6.215 9.414 1 88.25 102 ILE A O 1
ATOM 801 N N . GLU A 1 103 ? -18.578 7.422 8.82 1 85.38 103 GLU A N 1
ATOM 802 C CA . GLU A 1 103 ? -19.578 6.609 9.508 1 85.38 103 GLU A CA 1
ATOM 803 C C . GLU A 1 103 ? -19.516 5.156 9.055 1 85.38 103 GLU A C 1
ATOM 805 O O . GLU A 1 103 ? -19.438 4.246 9.883 1 85.38 103 GLU A O 1
ATOM 810 N N . PRO A 1 104 ? -19.547 4.949 7.719 1 82.06 104 PRO A N 1
ATOM 811 C CA . PRO A 1 104 ? -19.547 3.549 7.293 1 82.06 104 PRO A CA 1
ATOM 812 C C . PRO A 1 104 ? -18.312 2.793 7.785 1 82.06 104 PRO A C 1
ATOM 814 O O . PRO A 1 104 ? -18.359 1.573 7.965 1 82.06 104 PRO A O 1
ATOM 817 N N . ALA A 1 105 ? -17.25 3.486 8.023 1 81.25 105 ALA A N 1
ATOM 818 C CA . ALA A 1 105 ? -16 2.869 8.469 1 81.25 105 ALA A CA 1
ATOM 819 C C . ALA A 1 105 ? -15.844 2.971 9.984 1 81.25 105 ALA A C 1
ATOM 821 O O . ALA A 1 105 ? -14.922 2.398 10.555 1 81.25 105 ALA A O 1
ATOM 822 N N . ASP A 1 106 ? -16.719 3.613 10.617 1 89.5 106 ASP A N 1
ATOM 823 C CA . ASP A 1 106 ? -16.656 3.869 12.055 1 89.5 106 ASP A CA 1
ATOM 824 C C . ASP A 1 106 ? -15.281 4.379 12.469 1 89.5 106 ASP A C 1
ATOM 826 O O . ASP A 1 106 ? -14.641 3.801 13.344 1 89.5 106 ASP A O 1
ATOM 830 N N . ALA A 1 107 ? -14.836 5.41 11.859 1 94.75 107 ALA A N 1
ATOM 831 C CA . ALA A 1 107 ? -13.508 5.98 12.07 1 94.75 107 ALA A CA 1
ATOM 832 C C . ALA A 1 107 ? -13.523 7.492 11.852 1 94.75 107 ALA A C 1
ATOM 834 O O . ALA A 1 107 ? -14.383 8.016 11.141 1 94.75 107 ALA A O 1
ATOM 835 N N . ARG A 1 108 ? -12.625 8.203 12.516 1 97.31 108 ARG A N 1
ATOM 836 C CA . ARG A 1 108 ? -12.258 9.562 12.133 1 97.31 108 ARG A CA 1
ATOM 837 C C . ARG A 1 108 ? -11.102 9.555 11.141 1 97.31 108 ARG A C 1
ATOM 839 O O . ARG A 1 108 ? -10.133 8.812 11.312 1 97.31 108 ARG A O 1
ATOM 846 N N . ALA A 1 109 ? -11.312 10.359 10.125 1 97.81 109 ALA A N 1
ATOM 847 C CA . ALA A 1 109 ? -10.273 10.312 9.102 1 97.81 109 ALA A CA 1
ATOM 848 C C . ALA A 1 109 ? -10.102 11.672 8.422 1 97.81 109 ALA A C 1
ATOM 850 O O . ALA A 1 109 ? -11 12.508 8.477 1 97.81 109 ALA A O 1
ATOM 851 N N . ALA A 1 110 ? -9.008 11.867 7.859 1 98.38 110 ALA A N 1
ATOM 852 C CA . ALA A 1 110 ? -8.648 12.961 6.965 1 98.38 110 ALA A CA 1
ATOM 853 C C . ALA A 1 110 ? -7.773 12.469 5.816 1 98.38 110 ALA A C 1
ATOM 855 O O . ALA A 1 110 ? -7.16 11.398 5.906 1 98.38 110 ALA A O 1
ATOM 856 N N . PHE A 1 111 ? -7.785 13.195 4.762 1 98.19 111 PHE A N 1
ATOM 857 C CA . PHE A 1 111 ? -6.922 12.891 3.629 1 98.19 111 PHE A CA 1
ATOM 858 C C . PHE A 1 111 ? -6.039 14.078 3.285 1 98.19 111 PHE A C 1
ATOM 860 O O . PHE A 1 111 ? -6.523 15.211 3.182 1 98.19 111 PHE A O 1
ATOM 867 N N . VAL A 1 112 ? -4.793 13.836 3.129 1 98.12 112 VAL A N 1
ATOM 868 C CA . VAL A 1 112 ? -3.82 14.82 2.672 1 98.12 112 VAL A CA 1
ATOM 869 C C . VAL A 1 112 ? -3.082 14.289 1.444 1 98.12 112 VAL A C 1
ATOM 871 O O . VAL A 1 112 ? -3.117 13.094 1.16 1 98.12 112 VAL A O 1
ATOM 874 N N . ALA A 1 113 ? -2.482 15.172 0.724 1 96.69 113 ALA A N 1
ATOM 875 C CA . ALA A 1 113 ? -1.679 14.766 -0.424 1 96.69 113 ALA A CA 1
ATOM 876 C C . ALA A 1 113 ? -0.188 14.852 -0.111 1 96.69 113 ALA A C 1
ATOM 878 O O . ALA A 1 113 ? 0.277 15.859 0.433 1 96.69 113 ALA A O 1
ATOM 879 N N . ASP A 1 114 ? 0.522 13.805 -0.425 1 96.19 114 ASP A N 1
ATOM 880 C CA . ASP A 1 114 ? 1.967 13.867 -0.228 1 96.19 114 ASP A CA 1
ATOM 881 C C . ASP A 1 114 ? 2.639 14.672 -1.341 1 96.19 114 ASP A C 1
ATOM 883 O O . ASP A 1 114 ? 1.966 15.172 -2.244 1 96.19 114 ASP A O 1
ATOM 887 N N . PRO A 1 115 ? 3.887 14.844 -1.39 1 94.38 115 PRO A N 1
ATOM 888 C CA . PRO A 1 115 ? 4.555 15.742 -2.334 1 94.38 115 PRO A CA 1
ATOM 889 C C . PRO A 1 115 ? 4.328 15.344 -3.789 1 94.38 115 PRO A C 1
ATOM 891 O O . PRO A 1 115 ? 4.434 16.188 -4.688 1 94.38 115 PRO A O 1
ATOM 894 N N . ASP A 1 116 ? 4.078 14.086 -4.039 1 93.75 116 ASP A N 1
ATOM 895 C CA . ASP A 1 116 ? 3.895 13.625 -5.41 1 93.75 116 ASP A CA 1
ATOM 896 C C . ASP A 1 116 ? 2.412 13.445 -5.738 1 93.75 116 ASP A C 1
ATOM 898 O O . ASP A 1 116 ? 2.062 12.945 -6.809 1 93.75 116 ASP A O 1
AT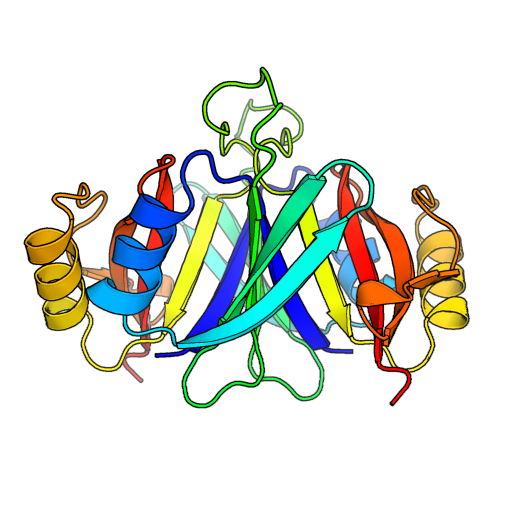OM 902 N N . GLY A 1 117 ? 1.615 13.766 -4.773 1 93.44 117 GLY A N 1
ATOM 903 C CA . GLY A 1 117 ? 0.188 13.773 -5.055 1 93.44 117 GLY A CA 1
ATOM 904 C C . GLY A 1 117 ? -0.517 12.508 -4.594 1 93.44 117 GLY A C 1
ATOM 905 O O . GLY A 1 117 ? -1.721 12.352 -4.812 1 93.44 117 GLY A O 1
ATOM 906 N N . TYR A 1 118 ? 0.151 11.586 -4.031 1 95.12 118 TYR A N 1
ATOM 907 C CA . TYR A 1 118 ? -0.536 10.445 -3.436 1 95.12 118 TYR A CA 1
ATOM 908 C C . TYR A 1 118 ? -1.458 10.898 -2.307 1 95.12 118 TYR A C 1
ATOM 910 O O . TYR A 1 118 ? -1.08 11.734 -1.484 1 95.12 118 TYR A O 1
ATOM 918 N N . GLU A 1 119 ? -2.621 10.328 -2.311 1 96.31 119 GLU A N 1
ATOM 919 C CA . GLU A 1 119 ? -3.49 10.617 -1.173 1 96.31 119 GLU A CA 1
ATOM 920 C C . GLU A 1 119 ? -3.16 9.711 0.014 1 96.31 119 GLU A C 1
ATOM 922 O O . GLU A 1 119 ? -3.033 8.5 -0.14 1 96.31 119 GLU A O 1
ATOM 927 N N . ILE A 1 120 ? -2.953 10.383 1.116 1 97.88 120 ILE A N 1
ATOM 928 C CA . ILE A 1 120 ? -2.668 9.695 2.371 1 97.88 120 ILE A CA 1
ATOM 929 C C . ILE A 1 120 ? -3.844 9.867 3.33 1 97.88 120 ILE A C 1
ATOM 931 O O . ILE A 1 120 ? -4.215 10.992 3.678 1 97.88 120 ILE A O 1
ATOM 935 N N . GLU A 1 121 ? -4.383 8.75 3.672 1 98.44 121 GLU A N 1
ATOM 936 C CA . GLU A 1 121 ? -5.43 8.75 4.688 1 98.44 121 GLU A CA 1
ATOM 937 C C . GLU A 1 121 ? -4.832 8.688 6.094 1 98.44 121 GLU A C 1
ATOM 939 O O . GLU A 1 121 ? -4.055 7.777 6.398 1 98.44 121 GLU A O 1
ATOM 944 N N . LEU A 1 122 ? -5.137 9.633 6.875 1 98.44 122 LEU A N 1
ATOM 945 C CA . LEU A 1 122 ? -4.883 9.602 8.312 1 98.44 122 LEU A CA 1
ATOM 946 C C . LEU A 1 122 ? -6.156 9.266 9.078 1 98.44 122 LEU A C 1
ATOM 948 O O . LEU A 1 122 ? -7.152 9.984 8.984 1 98.44 122 LEU A O 1
ATOM 952 N N . PHE A 1 123 ? -6.062 8.094 9.852 1 98 123 PHE A N 1
ATOM 953 C CA . PHE A 1 123 ? -7.34 7.699 10.43 1 98 123 PHE A CA 1
ATOM 954 C C . PHE A 1 123 ? -7.137 7.074 11.812 1 98 123 PHE A C 1
ATOM 956 O O . PHE A 1 123 ? -6.02 6.688 12.164 1 98 123 PHE A O 1
ATOM 963 N N . ARG A 1 124 ? -8.234 7.027 12.531 1 97.31 124 ARG A N 1
ATOM 964 C CA . ARG A 1 124 ? -8.352 6.379 13.828 1 97.31 124 ARG A CA 1
ATOM 965 C C . ARG A 1 124 ? -9.734 5.762 14.008 1 97.31 124 ARG A C 1
ATOM 967 O O . ARG A 1 124 ? -10.75 6.461 13.938 1 97.31 124 ARG A O 1
ATOM 974 N N . PRO A 1 125 ? -9.727 4.434 14.242 1 93.38 125 PRO A N 1
ATOM 975 C CA . PRO A 1 125 ? -11.031 3.834 14.555 1 93.38 125 PRO A CA 1
ATOM 976 C C . PRO A 1 125 ? -11.688 4.453 15.781 1 93.38 125 PRO A C 1
ATOM 978 O O . PRO A 1 125 ? -11 4.828 16.734 1 93.38 125 PRO A O 1
ATOM 981 N N . LEU A 1 126 ? -12.969 4.691 15.758 1 90.5 126 LEU A N 1
ATOM 982 C CA . LEU A 1 126 ? -13.703 5.262 16.875 1 90.5 126 LEU A CA 1
ATOM 983 C C . LEU A 1 126 ? -14.016 4.191 17.922 1 90.5 126 LEU A C 1
ATOM 985 O O . LEU A 1 126 ? -14.25 4.508 19.094 1 90.5 126 LEU A O 1
ATOM 989 N N . GLU A 1 127 ? -14.359 3.057 17.5 1 76.69 127 GLU A N 1
ATOM 990 C CA . GLU A 1 127 ? -14.609 1.987 18.469 1 76.69 127 GLU A CA 1
ATOM 991 C C . GLU A 1 127 ? -13.477 0.97 18.469 1 76.69 127 GLU A C 1
ATOM 993 O O . GLU A 1 127 ? -12.805 0.781 17.453 1 76.69 127 GLU A O 1
ATOM 998 N N . MET B 1 1 ? 2.07 5.719 15.117 1 91.94 1 MET B N 1
ATOM 999 C CA . MET B 1 1 ? 1.663 5.762 13.719 1 91.94 1 MET B CA 1
ATOM 1000 C C . MET B 1 1 ? 2.047 4.473 13 1 91.94 1 MET B C 1
ATOM 1002 O O . MET B 1 1 ? 3.131 3.93 13.227 1 91.94 1 MET B O 1
ATOM 1006 N N . ASP B 1 2 ? 1.071 3.941 12.32 1 93.88 2 ASP B N 1
ATOM 1007 C CA . ASP B 1 2 ? 1.342 2.686 11.633 1 93.88 2 ASP B CA 1
ATOM 1008 C C . ASP B 1 2 ? 0.773 2.703 10.211 1 93.88 2 ASP B C 1
ATOM 1010 O O . ASP B 1 2 ? -0.269 3.312 9.969 1 93.88 2 ASP B O 1
ATOM 1014 N N . ILE B 1 3 ? 1.479 2.078 9.344 1 95.06 3 ILE B N 1
ATOM 1015 C CA . ILE B 1 3 ? 0.973 1.852 7.992 1 95.06 3 ILE B CA 1
ATOM 1016 C C . ILE B 1 3 ? -0.044 0.713 8.008 1 95.06 3 ILE B C 1
ATOM 1018 O O . ILE B 1 3 ? 0.299 -0.43 8.32 1 95.06 3 ILE B O 1
ATOM 1022 N N . GLN B 1 4 ? -1.196 1.068 7.695 1 95.38 4 GLN B N 1
ATOM 1023 C CA . GLN B 1 4 ? -2.264 0.113 7.973 1 95.38 4 GLN B CA 1
ATOM 1024 C C . GLN B 1 4 ? -2.75 -0.557 6.691 1 95.38 4 GLN B C 1
ATOM 1026 O O . GLN B 1 4 ? -2.982 -1.768 6.668 1 95.38 4 GLN B O 1
ATOM 1031 N N . HIS B 1 5 ? -3.098 0.27 5.688 1 96.62 5 HIS B N 1
ATOM 1032 C CA . HIS B 1 5 ? -3.553 -0.393 4.473 1 96.62 5 HIS B CA 1
ATOM 1033 C C . HIS B 1 5 ? -3.258 0.454 3.238 1 96.62 5 HIS B C 1
ATOM 1035 O O . HIS B 1 5 ? -2.986 1.651 3.355 1 96.62 5 HIS B O 1
ATOM 1041 N N . ALA B 1 6 ? -3.23 -0.208 2.098 1 96.75 6 ALA B N 1
ATOM 1042 C CA . ALA B 1 6 ? -3.25 0.412 0.775 1 96.75 6 ALA B CA 1
ATOM 1043 C C . ALA B 1 6 ? -4.574 0.149 0.066 1 96.75 6 ALA B C 1
ATOM 1045 O O . ALA B 1 6 ? -5.094 -0.969 0.103 1 96.75 6 ALA B O 1
ATOM 1046 N N . ALA B 1 7 ? -5.09 1.175 -0.522 1 96.56 7 ALA B N 1
ATOM 1047 C CA . ALA B 1 7 ? -6.316 1.071 -1.304 1 96.56 7 ALA B CA 1
ATOM 1048 C C . ALA B 1 7 ? -6.031 1.198 -2.797 1 96.56 7 ALA B C 1
ATOM 1050 O O . ALA B 1 7 ? -5.414 2.172 -3.236 1 96.56 7 ALA B O 1
ATOM 1051 N N . ILE B 1 8 ? -6.496 0.243 -3.559 1 95.75 8 ILE B N 1
ATOM 1052 C CA . ILE B 1 8 ? -6.293 0.276 -5.004 1 95.75 8 ILE B CA 1
ATOM 1053 C C . ILE B 1 8 ? -7.633 0.091 -5.715 1 95.75 8 ILE B C 1
ATOM 1055 O O . ILE B 1 8 ? -8.523 -0.589 -5.203 1 95.75 8 ILE B O 1
ATOM 1059 N N . ARG B 1 9 ? -7.711 0.709 -6.879 1 94.56 9 ARG B N 1
ATOM 1060 C CA . ARG B 1 9 ? -8.883 0.51 -7.727 1 94.56 9 ARG B CA 1
ATOM 1061 C C . ARG B 1 9 ? -8.828 -0.845 -8.422 1 94.56 9 ARG B C 1
ATOM 1063 O O . ARG B 1 9 ? -7.766 -1.273 -8.875 1 94.56 9 ARG B O 1
ATOM 1070 N N . VAL B 1 10 ? -9.961 -1.502 -8.5 1 95.12 10 VAL B N 1
ATOM 1071 C CA . VAL B 1 10 ? -10.023 -2.764 -9.227 1 95.12 10 VAL B CA 1
ATOM 1072 C C . VAL B 1 10 ? -11.211 -2.74 -10.195 1 95.12 10 VAL B C 1
ATOM 1074 O O . VAL B 1 10 ? -12.203 -2.059 -9.945 1 95.12 10 VAL B O 1
ATOM 1077 N N . SER B 1 11 ? -11.117 -3.494 -11.234 1 93.56 11 SER B N 1
ATOM 1078 C CA . SER B 1 11 ? -12.125 -3.457 -12.289 1 93.56 11 SER B CA 1
ATOM 1079 C C . SER B 1 11 ? -13.148 -4.578 -12.109 1 93.56 11 SER B C 1
ATOM 1081 O O . SER B 1 11 ? -14.273 -4.484 -12.609 1 93.56 11 SER B O 1
ATOM 1083 N N . ASP B 1 12 ? -12.734 -5.652 -11.484 1 94.31 12 ASP B N 1
ATOM 1084 C CA . ASP B 1 12 ? -13.547 -6.852 -11.312 1 94.31 12 ASP B CA 1
ATOM 1085 C C . ASP B 1 12 ? -13.281 -7.504 -9.961 1 94.31 12 ASP B C 1
ATOM 1087 O O . ASP B 1 12 ? -12.266 -8.172 -9.773 1 94.31 12 ASP B O 1
ATOM 1091 N N . LEU B 1 13 ? -14.227 -7.391 -9.062 1 95.44 13 LEU B N 1
ATOM 1092 C CA . LEU B 1 13 ? -14.031 -7.824 -7.684 1 95.44 13 LEU B CA 1
ATOM 1093 C C . LEU B 1 13 ? -13.93 -9.344 -7.602 1 95.44 13 LEU B C 1
ATOM 1095 O O . LEU B 1 13 ? -13.18 -9.875 -6.777 1 95.44 13 LEU B O 1
ATOM 1099 N N . GLU B 1 14 ? -14.688 -10.039 -8.43 1 95.81 14 GLU B N 1
ATOM 1100 C CA . GLU B 1 14 ? -14.609 -11.5 -8.414 1 95.81 14 GLU B CA 1
ATOM 1101 C C . GLU B 1 14 ? -13.219 -11.984 -8.812 1 95.81 14 GLU B C 1
ATOM 1103 O O . GLU B 1 14 ? -12.633 -12.836 -8.141 1 95.81 14 GLU B O 1
ATOM 1108 N N . ALA B 1 15 ? -12.68 -11.484 -9.891 1 95.62 15 ALA B N 1
ATOM 1109 C CA . ALA B 1 15 ? -11.32 -11.836 -10.32 1 95.62 15 ALA B CA 1
ATOM 1110 C C . ALA B 1 15 ? -10.305 -11.453 -9.25 1 95.62 15 ALA B C 1
ATOM 1112 O O . ALA B 1 15 ? -9.328 -12.18 -9.031 1 95.62 15 ALA B O 1
ATOM 1113 N N . THR B 1 16 ? -10.562 -10.305 -8.656 1 96.69 16 THR B N 1
ATOM 1114 C CA . THR B 1 16 ? -9.688 -9.828 -7.586 1 96.69 16 THR B CA 1
ATOM 1115 C C . THR B 1 16 ? -9.688 -10.805 -6.414 1 96.69 16 THR B C 1
ATOM 1117 O O . THR B 1 16 ? -8.617 -11.195 -5.93 1 96.69 16 THR B O 1
ATOM 1120 N N . ARG B 1 17 ? -10.789 -11.242 -5.98 1 97.31 17 ARG B N 1
ATOM 1121 C CA . ARG B 1 17 ? -10.898 -12.164 -4.855 1 97.31 17 ARG B CA 1
ATOM 1122 C C . ARG B 1 17 ? -10.281 -13.516 -5.188 1 97.31 17 ARG B C 1
ATOM 1124 O O . ARG B 1 17 ? -9.633 -14.141 -4.34 1 97.31 17 ARG B O 1
ATOM 1131 N N . GLU B 1 18 ? -10.516 -13.93 -6.375 1 97.25 18 GLU B N 1
ATOM 1132 C CA . GLU B 1 18 ? -9.914 -15.188 -6.805 1 97.25 18 GLU B CA 1
ATOM 1133 C C . GLU B 1 18 ? -8.391 -15.125 -6.703 1 97.25 18 GLU B C 1
ATOM 1135 O O . GLU B 1 18 ? -7.758 -16.078 -6.25 1 97.25 18 GLU B O 1
ATOM 1140 N N . PHE B 1 19 ? -7.848 -14.039 -7.074 1 97.69 19 PHE B N 1
ATOM 1141 C CA . PHE B 1 19 ? -6.398 -13.867 -7.055 1 97.69 19 PHE B CA 1
ATOM 1142 C C . PHE B 1 19 ? -5.887 -13.742 -5.625 1 97.69 19 PHE B C 1
ATOM 1144 O O . PHE B 1 19 ? -5.02 -14.508 -5.203 1 97.69 19 PHE B O 1
ATOM 1151 N N . TYR B 1 20 ? -6.371 -12.859 -4.844 1 97.94 20 TYR B N 1
ATOM 1152 C CA . TYR B 1 20 ? -5.805 -12.484 -3.551 1 97.94 20 TYR B CA 1
ATOM 1153 C C . TYR B 1 20 ? -6.246 -13.461 -2.461 1 97.94 20 TYR B C 1
ATOM 1155 O O . TYR B 1 20 ? -5.477 -13.773 -1.55 1 97.94 20 TYR B O 1
ATOM 1163 N N . GLU B 1 21 ? -7.52 -13.922 -2.504 1 96.56 21 GLU B N 1
ATOM 1164 C CA . GLU B 1 21 ? -8.016 -14.805 -1.453 1 96.56 21 GLU B CA 1
ATOM 1165 C C . GLU B 1 21 ? -7.758 -16.266 -1.796 1 96.56 21 GLU B C 1
ATOM 1167 O O . GLU B 1 21 ? -7.031 -16.953 -1.079 1 96.56 21 GLU B O 1
ATOM 1172 N N . GLU B 1 22 ? -8.289 -16.641 -2.91 1 94.69 22 GLU B N 1
ATOM 1173 C CA . GLU B 1 22 ? -8.133 -18.047 -3.279 1 94.69 22 GLU B CA 1
ATOM 1174 C C . GLU B 1 22 ? -6.711 -18.359 -3.729 1 94.69 22 GLU B C 1
ATOM 1176 O O . GLU B 1 22 ? -6.168 -19.422 -3.42 1 94.69 22 GLU B O 1
ATOM 1181 N N . GLY B 1 23 ? -6.152 -17.469 -4.457 1 95.19 23 GLY B N 1
ATOM 1182 C CA . GLY B 1 23 ? -4.809 -17.672 -4.973 1 95.19 23 GLY B CA 1
ATOM 1183 C C . GLY B 1 23 ? -3.73 -17.469 -3.922 1 95.19 23 GLY B C 1
ATOM 1184 O O . GLY B 1 23 ? -2.873 -18.328 -3.727 1 95.19 23 GLY B O 1
ATOM 1185 N N . LEU B 1 24 ? -3.777 -16.359 -3.199 1 95.62 24 LEU B N 1
ATOM 1186 C CA . LEU B 1 24 ? -2.666 -15.984 -2.332 1 95.62 24 LEU B CA 1
ATOM 1187 C C . LEU B 1 24 ? -2.99 -16.281 -0.872 1 95.62 24 LEU B C 1
ATOM 1189 O O . LEU B 1 24 ? -2.098 -16.297 -0.022 1 95.62 24 LEU B O 1
ATOM 1193 N N . GLY B 1 25 ? -4.223 -16.453 -0.59 1 94 25 GLY B N 1
ATOM 1194 C CA . GLY B 1 25 ? -4.574 -16.938 0.735 1 94 25 GLY B CA 1
ATOM 1195 C C . GLY B 1 25 ? -4.898 -15.82 1.708 1 94 25 GLY B C 1
ATOM 1196 O O . GLY B 1 25 ? -4.988 -16.047 2.916 1 94 25 GLY B O 1
ATOM 1197 N N . LEU B 1 26 ? -5.039 -14.609 1.254 1 96.75 26 LEU B N 1
ATOM 1198 C CA . LEU B 1 26 ? -5.543 -13.555 2.129 1 96.75 26 LEU B CA 1
ATOM 1199 C C . LEU B 1 26 ? -7.004 -13.797 2.488 1 96.75 26 LEU B C 1
ATOM 1201 O O . LEU B 1 26 ? -7.691 -14.578 1.822 1 96.75 26 LEU B O 1
ATOM 1205 N N . GLU B 1 27 ? -7.395 -13.133 3.555 1 96.88 27 GLU B N 1
ATOM 1206 C CA . GLU B 1 27 ? -8.734 -13.422 4.062 1 96.88 27 GLU B CA 1
ATOM 1207 C C . GLU B 1 27 ? -9.609 -12.172 4.066 1 96.88 27 GLU B C 1
ATOM 1209 O O . GLU B 1 27 ? -9.125 -11.07 4.332 1 96.88 27 GLU B O 1
ATOM 1214 N N . TYR B 1 28 ? -10.891 -12.398 3.889 1 97.06 28 TYR B N 1
ATOM 1215 C CA . TYR B 1 28 ? -11.867 -11.32 4.012 1 97.06 28 TYR B CA 1
ATOM 1216 C C . TYR B 1 28 ? -11.805 -10.68 5.391 1 97.06 28 TYR B C 1
ATOM 1218 O O . TYR B 1 28 ? -11.711 -11.383 6.402 1 97.06 28 TYR B O 1
ATOM 1226 N N . SER B 1 29 ? -11.836 -9.367 5.379 1 95.88 29 SER B N 1
ATOM 1227 C CA . SER B 1 29 ? -11.852 -8.617 6.629 1 95.88 29 SER B CA 1
ATOM 1228 C C . SER B 1 29 ? -13.188 -7.902 6.824 1 95.88 29 SER B C 1
ATOM 1230 O O . SER B 1 29 ? -13.898 -8.164 7.797 1 95.88 29 SER B O 1
ATOM 1232 N N . GLN B 1 30 ? -13.539 -7.027 6.008 1 94.75 30 GLN B N 1
ATOM 1233 C CA . GLN B 1 30 ? -14.766 -6.227 6.035 1 94.75 30 GLN B CA 1
ATOM 1234 C C . GLN B 1 30 ? -15.078 -5.652 4.66 1 94.75 30 GLN B C 1
ATOM 1236 O O . GLN B 1 30 ? -14.242 -5.715 3.75 1 94.75 30 GLN B O 1
ATOM 1241 N N . ASP B 1 31 ? -16.297 -5.152 4.523 1 96.06 31 ASP B N 1
ATOM 1242 C CA . ASP B 1 31 ? -16.625 -4.383 3.33 1 96.06 31 ASP B CA 1
ATOM 1243 C C . ASP B 1 31 ? -17.766 -3.406 3.609 1 96.06 31 ASP B C 1
ATOM 1245 O O . ASP B 1 31 ? -18.438 -3.5 4.641 1 96.06 31 ASP B O 1
ATOM 1249 N N . PHE B 1 32 ? -17.859 -2.461 2.779 1 94.5 32 PHE B N 1
ATOM 1250 C CA . PHE B 1 32 ? -19 -1.546 2.801 1 94.5 32 PHE B CA 1
ATOM 1251 C C . PHE B 1 32 ? -19.188 -0.895 1.438 1 94.5 32 PHE B C 1
ATOM 1253 O O . PHE B 1 32 ? -18.297 -0.952 0.583 1 94.5 32 PHE B O 1
ATOM 1260 N N . HIS B 1 33 ? -20.391 -0.366 1.244 1 93.56 33 HIS B N 1
ATOM 1261 C CA . HIS B 1 33 ? -20.719 0.418 0.058 1 93.56 33 HIS B CA 1
ATOM 1262 C C . HIS B 1 33 ? -20.938 1.885 0.413 1 93.56 33 HIS B C 1
ATOM 1264 O O . HIS B 1 33 ? -21.531 2.193 1.448 1 93.56 33 HIS B O 1
ATOM 1270 N N . THR B 1 34 ? -20.391 2.711 -0.497 1 91 34 THR B N 1
ATOM 1271 C CA . THR B 1 34 ? -20.766 4.117 -0.345 1 91 34 THR B CA 1
ATOM 1272 C C . THR B 1 34 ? -22.141 4.383 -0.929 1 91 34 THR B C 1
ATOM 1274 O O . THR B 1 34 ? -22.719 3.523 -1.606 1 91 34 THR B O 1
ATOM 1277 N N . ASP B 1 35 ? -22.641 5.594 -0.656 1 88.75 35 ASP B N 1
ATOM 1278 C CA . ASP B 1 35 ? -23.953 5.973 -1.172 1 88.75 35 ASP B CA 1
ATOM 1279 C C . ASP B 1 35 ? -23.953 6 -2.699 1 88.75 35 ASP B C 1
ATOM 1281 O O . ASP B 1 35 ? -25 5.785 -3.326 1 88.75 35 ASP B O 1
ATOM 1285 N N . GLU B 1 36 ? -22.875 6.16 -3.252 1 89.88 36 GLU B N 1
ATOM 1286 C CA . GLU B 1 36 ? -22.734 6.254 -4.703 1 89.88 36 GLU B CA 1
ATOM 1287 C C . GLU B 1 36 ? -22.562 4.875 -5.332 1 89.88 36 GLU B C 1
ATOM 1289 O O . GLU B 1 36 ? -22.453 4.754 -6.555 1 89.88 36 GLU B O 1
ATOM 1294 N N . GLY B 1 37 ? -22.5 3.805 -4.5 1 91 37 GLY B N 1
ATOM 1295 C CA . GLY B 1 37 ? -22.469 2.445 -5.016 1 91 37 GLY B CA 1
ATOM 1296 C C . GLY B 1 37 ? -21.047 1.895 -5.141 1 91 37 GLY B C 1
ATOM 1297 O O . GLY B 1 37 ? -20.859 0.799 -5.668 1 91 37 GLY B O 1
ATOM 1298 N N . VAL B 1 38 ? -20.141 2.639 -4.695 1 93.38 38 VAL B N 1
ATOM 1299 C CA . VAL B 1 38 ? -18.766 2.162 -4.719 1 93.38 38 VAL B CA 1
ATOM 1300 C C . VAL B 1 38 ? -18.578 1.097 -3.643 1 93.38 38 VAL B C 1
ATOM 1302 O O . VAL B 1 38 ? -18.891 1.319 -2.473 1 93.38 38 VAL B O 1
ATOM 1305 N N . HIS B 1 39 ? -18.062 -0.076 -4.07 1 96 39 HIS B N 1
ATOM 1306 C CA . HIS B 1 39 ? -17.812 -1.188 -3.16 1 96 39 HIS B CA 1
ATOM 1307 C C . HIS B 1 39 ? -16.391 -1.15 -2.617 1 96 39 HIS B C 1
ATOM 1309 O O . HIS B 1 39 ? -15.43 -1.167 -3.387 1 96 39 HIS B O 1
ATOM 1315 N N . ASN B 1 40 ? -16.25 -0.989 -1.332 1 96.56 40 ASN B N 1
ATOM 1316 C CA . ASN B 1 40 ? -14.984 -1.112 -0.623 1 96.56 40 ASN B CA 1
ATOM 1317 C C . ASN B 1 40 ? -14.844 -2.475 0.052 1 96.56 40 ASN B C 1
ATOM 1319 O O . ASN B 1 40 ? -15.664 -2.836 0.898 1 96.56 40 ASN B O 1
ATOM 1323 N N . TYR B 1 41 ? -13.844 -3.223 -0.349 1 97.62 41 TYR B N 1
ATOM 1324 C CA . TYR B 1 41 ? -13.633 -4.598 0.085 1 97.62 41 TYR B CA 1
ATOM 1325 C C . TYR B 1 41 ? -12.234 -4.781 0.665 1 97.62 41 TYR B C 1
ATOM 1327 O O . TYR B 1 41 ? -11.242 -4.426 0.027 1 97.62 41 TYR B O 1
ATOM 1335 N N . TYR B 1 42 ? -12.18 -5.309 1.888 1 97.69 42 TYR B N 1
ATOM 1336 C CA . TYR B 1 42 ? -10.891 -5.414 2.564 1 97.69 42 TYR B CA 1
ATOM 1337 C C . TYR B 1 42 ? -10.492 -6.875 2.76 1 97.69 42 TYR B C 1
ATOM 1339 O O . TYR B 1 42 ? -11.336 -7.711 3.102 1 97.69 42 TYR B O 1
ATOM 1347 N N . VAL B 1 43 ? -9.234 -7.113 2.543 1 98 43 VAL B N 1
ATOM 1348 C CA . VAL B 1 43 ? -8.648 -8.406 2.891 1 98 43 VAL B CA 1
ATOM 1349 C C . VAL B 1 43 ? -7.461 -8.195 3.83 1 98 43 VAL B C 1
ATOM 1351 O O . VAL B 1 43 ? -6.879 -7.109 3.877 1 98 43 VAL B O 1
ATOM 1354 N N . THR B 1 44 ? -7.098 -9.211 4.598 1 96.81 44 THR B N 1
ATOM 1355 C CA . THR B 1 44 ? -6.016 -9.148 5.578 1 96.81 44 THR B CA 1
ATOM 1356 C C . THR B 1 44 ? -5.199 -10.438 5.566 1 96.81 44 THR B C 1
ATOM 1358 O O . THR B 1 44 ? -5.605 -11.43 4.965 1 96.81 44 THR B O 1
ATOM 1361 N N . GLY B 1 45 ? -3.951 -10.289 6.137 1 93.25 45 GLY B N 1
ATOM 1362 C CA . GLY B 1 45 ? -3.096 -11.453 6.27 1 93.25 45 GLY B CA 1
ATOM 1363 C C . GLY B 1 45 ? -3.314 -12.211 7.566 1 93.25 45 GLY B C 1
ATOM 1364 O O . GLY B 1 45 ? -4.359 -12.07 8.203 1 93.25 45 GLY B O 1
ATOM 1365 N N . ASP B 1 46 ? -2.385 -13.031 7.898 1 87.19 46 ASP B N 1
ATOM 1366 C CA . ASP B 1 46 ? -2.502 -13.992 8.992 1 87.19 46 ASP B CA 1
ATOM 1367 C C . ASP B 1 46 ? -2.061 -13.375 10.312 1 87.19 46 ASP B C 1
ATOM 1369 O O . ASP B 1 46 ? -2.67 -13.625 11.359 1 87.19 46 ASP B O 1
ATOM 1373 N N . GLU B 1 47 ? -1.044 -12.641 10.242 1 84.38 47 GLU B N 1
ATOM 1374 C CA . GLU B 1 47 ? -0.386 -12.266 11.484 1 84.38 47 GLU B CA 1
ATOM 1375 C C . GLU B 1 47 ? -0.402 -10.758 11.688 1 84.38 47 GLU B C 1
ATOM 1377 O O . GLU B 1 47 ? -0.554 -10.273 12.812 1 84.38 47 GLU B O 1
ATOM 1382 N N . LEU B 1 48 ? -0.188 -10.125 10.633 1 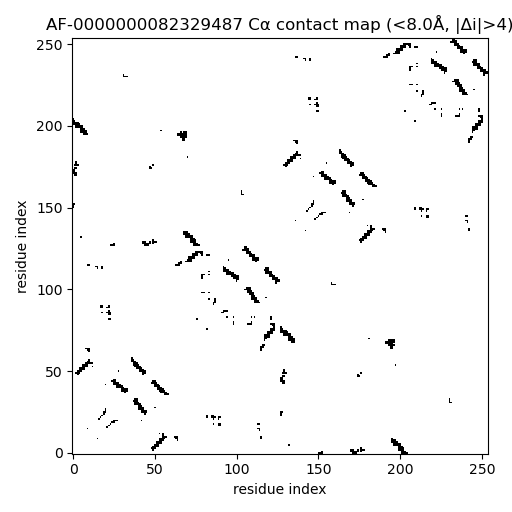81.94 48 LEU B N 1
ATOM 1383 C CA . LEU B 1 48 ? -0.12 -8.672 10.742 1 81.94 48 LEU B CA 1
ATOM 1384 C C . LEU B 1 48 ? -1.513 -8.055 10.664 1 81.94 48 LEU B C 1
ATOM 1386 O O . LEU B 1 48 ? -2.379 -8.555 9.938 1 81.94 48 LEU B O 1
ATOM 1390 N N . ASP B 1 49 ? -1.908 -7.129 11.422 1 85.94 49 ASP B N 1
ATOM 1391 C CA . ASP B 1 49 ? -3.162 -6.387 11.352 1 85.94 49 ASP B CA 1
ATOM 1392 C C . ASP B 1 49 ? -3.139 -5.375 10.211 1 85.94 49 ASP B C 1
ATOM 1394 O O . ASP B 1 49 ? -3.422 -4.191 10.414 1 85.94 49 ASP B O 1
ATOM 1398 N N . THR B 1 50 ? -2.635 -5.734 9.07 1 93.88 50 THR B N 1
ATOM 1399 C CA . THR B 1 50 ? -2.613 -4.879 7.891 1 93.88 50 THR B CA 1
ATOM 1400 C C . THR B 1 50 ? -3.584 -5.395 6.832 1 93.88 50 THR B C 1
ATOM 1402 O O . THR B 1 50 ? -3.934 -6.578 6.824 1 93.88 50 THR B O 1
ATOM 1405 N N . GLU B 1 51 ? -4.031 -4.469 6.008 1 96.56 51 GLU B N 1
ATOM 1406 C CA . GLU B 1 51 ? -5.074 -4.824 5.047 1 96.56 51 GLU B CA 1
ATOM 1407 C C . GLU B 1 51 ? -4.75 -4.285 3.656 1 96.56 51 GLU B C 1
ATOM 1409 O O . GLU B 1 51 ? -3.906 -3.396 3.512 1 96.56 51 GLU B O 1
ATOM 1414 N N . LEU B 1 52 ? -5.305 -4.875 2.684 1 98 52 LEU B N 1
ATOM 1415 C CA . LEU B 1 52 ? -5.523 -4.293 1.362 1 98 52 LEU B CA 1
ATOM 1416 C C . LEU B 1 52 ? -6.992 -3.922 1.168 1 98 52 LEU B C 1
ATOM 1418 O O . LEU B 1 52 ? -7.883 -4.68 1.556 1 98 52 LEU B O 1
ATOM 1422 N N . GLN B 1 53 ? -7.191 -2.75 0.664 1 97.62 53 GLN B N 1
ATOM 1423 C CA . GLN B 1 53 ? -8.531 -2.293 0.305 1 97.62 53 GLN B CA 1
ATOM 1424 C C . GLN B 1 53 ? -8.711 -2.26 -1.21 1 97.62 53 GLN B C 1
ATOM 1426 O O . GLN B 1 53 ? -7.918 -1.641 -1.923 1 97.62 53 GLN B O 1
ATOM 1431 N N . PHE B 1 54 ? -9.719 -2.951 -1.665 1 97.44 54 PHE B N 1
ATOM 1432 C CA . PHE B 1 54 ? -10.109 -2.91 -3.068 1 97.44 54 PHE B CA 1
ATOM 1433 C C . PHE B 1 54 ? -11.305 -1.986 -3.268 1 97.44 54 PHE B C 1
ATOM 1435 O O . PHE B 1 54 ? -12.352 -2.174 -2.643 1 97.44 54 PHE B O 1
ATOM 1442 N N . VAL B 1 55 ? -11.125 -1.025 -4.105 1 95.81 55 VAL B N 1
ATOM 1443 C CA . VAL B 1 55 ? -12.18 -0.068 -4.418 1 95.81 55 VAL B CA 1
ATOM 1444 C C . VAL B 1 55 ? -12.75 -0.36 -5.805 1 95.81 55 VAL B C 1
ATOM 1446 O O . VAL B 1 55 ? -12.07 -0.173 -6.816 1 95.81 55 VAL B O 1
ATOM 1449 N N . HIS B 1 56 ? -13.961 -0.779 -5.828 1 95.69 56 HIS B N 1
ATOM 1450 C CA . HIS B 1 56 ? -14.625 -1.143 -7.074 1 95.69 56 HIS B CA 1
ATOM 1451 C C . HIS B 1 56 ? -15.82 -0.236 -7.344 1 95.69 56 HIS B C 1
ATOM 1453 O O . HIS B 1 56 ? -16.797 -0.239 -6.582 1 95.69 56 HIS B O 1
ATOM 1459 N N . ASP B 1 57 ? -15.688 0.511 -8.344 1 92.25 57 ASP B N 1
ATOM 1460 C CA . ASP B 1 57 ? -16.781 1.35 -8.812 1 92.25 57 ASP B CA 1
ATOM 1461 C C . ASP B 1 57 ? -17.438 0.758 -10.062 1 92.25 57 ASP B C 1
ATOM 1463 O O . ASP B 1 57 ? -16.922 0.928 -11.172 1 92.25 57 ASP B O 1
ATOM 1467 N N . PRO B 1 58 ? -18.531 0.116 -9.914 1 86.44 58 PRO B N 1
ATOM 1468 C CA . PRO B 1 58 ? -19.156 -0.564 -11.047 1 86.44 58 PRO B CA 1
ATOM 1469 C C . PRO B 1 58 ? -19.625 0.404 -12.133 1 86.44 58 PRO B C 1
ATOM 1471 O O . PRO B 1 58 ? -19.812 -0 -13.281 1 86.44 58 PRO B O 1
ATOM 1474 N N . ASP B 1 59 ? -19.828 1.64 -11.727 1 83.25 59 ASP B N 1
ATOM 1475 C CA . ASP B 1 59 ? -20.359 2.611 -12.68 1 83.25 59 ASP B CA 1
ATOM 1476 C C . ASP B 1 59 ? -19.25 3.408 -13.336 1 83.25 59 ASP B C 1
ATOM 1478 O O . ASP B 1 59 ? -19.5 4.285 -14.164 1 83.25 59 ASP B O 1
ATOM 1482 N N . SER B 1 60 ? -18.109 2.998 -12.773 1 78.12 60 SER B N 1
ATOM 1483 C CA . SER B 1 60 ? -17 3.754 -13.352 1 78.12 60 SER B CA 1
ATOM 1484 C C . SER B 1 60 ? -16.812 3.404 -14.828 1 78.12 60 SER B C 1
ATOM 1486 O O . SER B 1 60 ? -16.828 2.23 -15.195 1 78.12 60 SER B O 1
ATOM 1488 N N . ASP B 1 61 ? -16.797 4.438 -15.477 1 71.44 61 ASP B N 1
ATOM 1489 C CA . ASP B 1 61 ? -16.516 4.258 -16.891 1 71.44 61 ASP B CA 1
ATOM 1490 C C . ASP B 1 61 ? -15.008 4.172 -17.141 1 71.44 61 ASP B C 1
ATOM 1492 O O . ASP B 1 61 ? -14.57 4.012 -18.281 1 71.44 61 ASP B O 1
ATOM 1496 N N . ALA B 1 62 ? -14.484 4.273 -15.977 1 65 62 ALA B N 1
ATOM 1497 C CA . ALA B 1 62 ? -13.039 4.227 -16.156 1 65 62 ALA B CA 1
ATOM 1498 C C . ALA B 1 62 ? -12.562 2.801 -16.406 1 65 62 ALA B C 1
ATOM 1500 O O . ALA B 1 62 ? -13.078 1.851 -15.82 1 65 62 ALA B O 1
ATOM 1501 N N . GLY B 1 63 ? -12.133 2.445 -17.469 1 62.31 63 GLY B N 1
ATOM 1502 C CA . GLY B 1 63 ? -11.508 1.169 -17.781 1 62.31 63 GLY B CA 1
ATOM 1503 C C . GLY B 1 63 ? -10.672 0.626 -16.641 1 62.31 63 GLY B C 1
ATOM 1504 O O . GLY B 1 63 ? -10.859 1.01 -15.477 1 62.31 63 GLY B O 1
ATOM 1505 N N . ALA B 1 64 ? -9.93 -0.291 -16.875 1 66.69 64 ALA B N 1
ATOM 1506 C CA . ALA B 1 64 ? -8.992 -0.899 -15.938 1 66.69 64 ALA B CA 1
ATOM 1507 C C . ALA B 1 64 ? -8.055 0.147 -15.344 1 66.69 64 ALA B C 1
ATOM 1509 O O . ALA B 1 64 ? -7.629 1.076 -16.031 1 66.69 64 ALA B O 1
ATOM 1510 N N . PRO B 1 65 ? -7.922 0.06 -14.039 1 76.5 65 PRO B N 1
ATOM 1511 C CA . PRO B 1 65 ? -6.957 0.991 -13.445 1 76.5 65 PRO B CA 1
ATOM 1512 C C . PRO B 1 65 ? -5.582 0.911 -14.094 1 76.5 65 PRO B C 1
ATOM 1514 O O . PRO B 1 65 ? -5.215 -0.129 -14.656 1 76.5 65 PRO B O 1
ATOM 1517 N N . GLU B 1 66 ? -5.012 2.027 -14.297 1 74.12 66 GLU B N 1
ATOM 1518 C CA . GLU B 1 66 ? -3.609 2.061 -14.703 1 74.12 66 GLU B CA 1
ATOM 1519 C C . GLU B 1 66 ? -2.689 2.234 -13.492 1 74.12 66 GLU B C 1
ATOM 1521 O O . GLU B 1 66 ? -2.674 3.297 -12.867 1 74.12 66 GLU B O 1
ATOM 1526 N N . PRO B 1 67 ? -2.111 1.162 -13.227 1 73.31 67 PRO B N 1
ATOM 1527 C CA . PRO B 1 67 ? -1.223 1.255 -12.07 1 73.31 67 PRO B CA 1
ATOM 1528 C C . PRO B 1 67 ? 0.009 2.117 -12.336 1 73.31 67 PRO B C 1
ATOM 1530 O O . PRO B 1 67 ? 1.097 1.588 -12.578 1 73.31 67 PRO B O 1
ATOM 1533 N N . THR B 1 68 ? -0.266 3.445 -12.375 1 74 68 THR B N 1
ATOM 1534 C CA . THR B 1 68 ? 0.875 4.348 -12.492 1 74 68 THR B CA 1
ATOM 1535 C C . THR B 1 68 ? 1.239 4.941 -11.141 1 74 68 THR B C 1
ATOM 1537 O O . THR B 1 68 ? 0.364 5.176 -10.305 1 74 68 THR B O 1
ATOM 1540 N N . GLY B 1 69 ? 2.451 4.797 -10.664 1 81.38 69 GLY B N 1
ATOM 1541 C CA . GLY B 1 69 ? 2.941 5.312 -9.398 1 81.38 69 GLY B CA 1
ATOM 1542 C C . GLY B 1 69 ? 3.297 4.219 -8.406 1 81.38 69 GLY B C 1
ATOM 1543 O O . GLY B 1 69 ? 4.332 4.289 -7.742 1 81.38 69 GLY B O 1
ATOM 1544 N N . ILE B 1 70 ? 2.254 3.307 -8.32 1 89 70 ILE B N 1
ATOM 1545 C CA . ILE B 1 70 ? 2.576 2.154 -7.488 1 89 70 ILE B CA 1
ATOM 1546 C C . ILE B 1 70 ? 3.559 1.242 -8.219 1 89 70 ILE B C 1
ATOM 1548 O O . ILE B 1 70 ? 3.355 0.918 -9.398 1 89 70 ILE B O 1
ATOM 1552 N N . VAL B 1 71 ? 4.594 0.938 -7.582 1 93.44 71 VAL B N 1
ATOM 1553 C CA . VAL B 1 71 ? 5.586 0.03 -8.148 1 93.44 71 VAL B CA 1
ATOM 1554 C C . VAL B 1 71 ? 5.172 -1.416 -7.891 1 93.44 71 VAL B C 1
ATOM 1556 O O . VAL B 1 71 ? 5.109 -2.225 -8.82 1 93.44 71 VAL B O 1
ATOM 1559 N N . HIS B 1 72 ? 4.863 -1.695 -6.676 1 96.25 72 HIS B N 1
ATOM 1560 C CA . HIS B 1 72 ? 4.355 -3.021 -6.344 1 96.25 72 HIS B CA 1
ATOM 1561 C C . HIS B 1 72 ? 3.77 -3.047 -4.934 1 96.25 72 HIS B C 1
ATOM 1563 O O . HIS B 1 72 ? 3.951 -2.102 -4.164 1 96.25 72 HIS B O 1
ATOM 1569 N N . LEU B 1 73 ? 2.969 -4.051 -4.625 1 97.19 73 LEU B N 1
ATOM 1570 C CA . LEU B 1 73 ? 2.57 -4.473 -3.287 1 97.19 73 LEU B CA 1
ATOM 1571 C C . LEU B 1 73 ? 3.299 -5.75 -2.879 1 97.19 73 LEU B C 1
ATOM 1573 O O . LEU B 1 73 ? 3.408 -6.688 -3.672 1 97.19 73 LEU B O 1
ATOM 1577 N N . ALA B 1 74 ? 3.766 -5.734 -1.67 1 97.81 74 ALA B N 1
ATOM 1578 C CA . ALA B 1 74 ? 4.59 -6.867 -1.251 1 97.81 74 ALA B CA 1
ATOM 1579 C C . ALA B 1 74 ? 3.883 -7.691 -0.179 1 97.81 74 ALA B C 1
ATOM 1581 O O . ALA B 1 74 ? 3.414 -7.145 0.823 1 97.81 74 ALA B O 1
ATOM 1582 N N . LEU B 1 75 ? 3.848 -8.922 -0.406 1 97.94 75 LEU B N 1
ATOM 1583 C CA . LEU B 1 75 ? 3.293 -9.883 0.539 1 97.94 75 LEU B CA 1
ATOM 1584 C C . LEU B 1 75 ? 4.367 -10.852 1.025 1 97.94 75 LEU B C 1
ATOM 1586 O O . LEU B 1 75 ? 5.074 -11.461 0.218 1 97.94 75 LEU B O 1
ATOM 1590 N N . ARG B 1 76 ? 4.484 -10.922 2.289 1 96.94 76 ARG B N 1
ATOM 1591 C CA . ARG B 1 76 ? 5.379 -11.914 2.877 1 96.94 76 ARG B CA 1
ATOM 1592 C C . ARG B 1 76 ? 4.73 -13.297 2.891 1 96.94 76 ARG B C 1
ATOM 1594 O O . ARG B 1 76 ? 3.602 -13.453 3.363 1 96.94 76 ARG B O 1
ATOM 1601 N N . VAL B 1 77 ? 5.434 -14.234 2.355 1 97.06 77 VAL B N 1
ATOM 1602 C CA . VAL B 1 77 ? 4.91 -15.594 2.266 1 97.06 77 VAL B CA 1
ATOM 1603 C C . VAL B 1 77 ? 5.902 -16.578 2.883 1 97.06 77 VAL B C 1
ATOM 1605 O O . VAL B 1 77 ? 7.074 -16.25 3.076 1 97.06 77 VAL B O 1
ATOM 1608 N N . ASP B 1 78 ? 5.406 -17.75 3.209 1 94.31 78 ASP B N 1
ATOM 1609 C CA . ASP B 1 78 ? 6.266 -18.75 3.82 1 94.31 78 ASP B CA 1
ATOM 1610 C C . ASP B 1 78 ? 7.168 -19.406 2.779 1 94.31 78 ASP B C 1
ATOM 1612 O O . ASP B 1 78 ? 8.297 -19.797 3.084 1 94.31 78 ASP B O 1
ATOM 1616 N N . ASP B 1 79 ? 6.637 -19.625 1.596 1 96.69 79 ASP B N 1
ATOM 1617 C CA . ASP B 1 79 ? 7.32 -20.266 0.479 1 96.69 79 ASP B CA 1
ATOM 1618 C C . ASP B 1 79 ? 6.992 -19.578 -0.84 1 96.69 79 ASP B C 1
ATOM 1620 O O . ASP B 1 79 ? 5.895 -19.719 -1.374 1 96.69 79 ASP B O 1
ATOM 1624 N N . VAL B 1 80 ? 8.031 -18.891 -1.367 1 98.19 80 VAL B N 1
ATOM 1625 C CA . VAL B 1 80 ? 7.836 -18.047 -2.543 1 98.19 80 VAL B CA 1
ATOM 1626 C C . VAL B 1 80 ? 7.453 -18.922 -3.74 1 98.19 80 VAL B C 1
ATOM 1628 O O . VAL B 1 80 ? 6.496 -18.609 -4.457 1 98.19 80 VAL B O 1
ATOM 1631 N N . ASP B 1 81 ? 8.172 -20 -3.98 1 98.06 81 ASP B N 1
ATOM 1632 C CA . ASP B 1 81 ? 7.93 -20.875 -5.129 1 98.06 81 ASP B CA 1
ATOM 1633 C C . ASP B 1 81 ? 6.52 -21.453 -5.082 1 98.06 81 ASP B C 1
ATOM 1635 O O . ASP B 1 81 ? 5.801 -21.438 -6.086 1 98.06 81 ASP B O 1
ATOM 1639 N N . ALA B 1 82 ? 6.109 -21.906 -3.947 1 97.38 82 ALA B N 1
ATOM 1640 C CA . ALA B 1 82 ? 4.785 -22.5 -3.783 1 97.38 82 ALA B CA 1
ATOM 1641 C C . ALA B 1 82 ? 3.689 -21.453 -4 1 97.38 82 ALA B C 1
ATOM 1643 O O . ALA B 1 82 ? 2.639 -21.766 -4.57 1 97.38 82 ALA B O 1
ATOM 1644 N N . ALA B 1 83 ? 3.889 -20.297 -3.459 1 97.44 83 ALA B N 1
ATOM 1645 C CA . ALA B 1 83 ? 2.9 -19.234 -3.619 1 97.44 83 ALA B CA 1
ATOM 1646 C C . ALA B 1 83 ? 2.693 -18.891 -5.094 1 97.44 83 ALA B C 1
ATOM 1648 O O . ALA B 1 83 ? 1.559 -18.703 -5.543 1 97.44 83 ALA B O 1
ATOM 1649 N N . VAL B 1 84 ? 3.805 -18.75 -5.824 1 97.88 84 VAL B N 1
ATOM 1650 C CA . VAL B 1 84 ? 3.721 -18.453 -7.25 1 97.88 84 VAL B CA 1
ATOM 1651 C C . VAL B 1 84 ? 2.955 -19.562 -7.965 1 97.88 84 VAL B C 1
ATOM 1653 O O . VAL B 1 84 ? 2.045 -19.297 -8.75 1 97.88 84 VAL B O 1
ATOM 1656 N N . GLU B 1 85 ? 3.312 -20.75 -7.707 1 96.81 85 GLU B N 1
ATOM 1657 C CA . GLU B 1 85 ? 2.646 -21.891 -8.336 1 96.81 85 GLU B CA 1
ATOM 1658 C C . GLU B 1 85 ? 1.146 -21.875 -8.062 1 96.81 85 GLU B C 1
ATOM 1660 O O . GLU B 1 85 ? 0.34 -22.062 -8.977 1 96.81 85 GLU B O 1
ATOM 1665 N N . ARG B 1 86 ? 0.853 -21.609 -6.859 1 95.88 86 ARG B N 1
ATOM 1666 C CA . ARG B 1 86 ? -0.548 -21.625 -6.453 1 95.88 86 ARG B CA 1
ATOM 1667 C C . ARG B 1 86 ? -1.352 -20.578 -7.199 1 95.88 86 ARG B C 1
ATOM 1669 O O . ARG B 1 86 ? -2.422 -20.859 -7.738 1 95.88 86 ARG B O 1
ATOM 1676 N N . VAL B 1 87 ? -0.896 -19.406 -7.195 1 96.12 87 VAL B N 1
ATOM 1677 C CA . VAL B 1 87 ? -1.685 -18.312 -7.762 1 96.12 87 VAL B CA 1
ATOM 1678 C C . VAL B 1 87 ? -1.722 -18.438 -9.281 1 96.12 87 VAL B C 1
ATOM 1680 O O . VAL B 1 87 ? -2.748 -18.172 -9.906 1 96.12 87 VAL B O 1
ATOM 1683 N N . VAL B 1 88 ? -0.678 -18.844 -9.883 1 95.25 88 VAL B N 1
ATOM 1684 C CA . VAL B 1 88 ? -0.618 -19 -11.336 1 95.25 88 VAL B CA 1
ATOM 1685 C C . VAL B 1 88 ? -1.538 -20.125 -11.781 1 95.25 88 VAL B C 1
ATOM 1687 O O . VAL B 1 88 ? -2.205 -20.031 -12.812 1 95.25 88 VAL B O 1
ATOM 1690 N N . ASP B 1 89 ? -1.565 -21.141 -11.086 1 93.5 89 ASP B N 1
ATOM 1691 C CA . ASP B 1 89 ? -2.418 -22.281 -11.414 1 93.5 89 ASP B CA 1
ATOM 1692 C C . ASP B 1 89 ? -3.896 -21.906 -11.297 1 93.5 89 ASP B C 1
ATOM 1694 O O . ASP B 1 89 ? -4.727 -22.391 -12.07 1 93.5 89 ASP B O 1
ATOM 1698 N N . ARG B 1 90 ? -4.125 -21.078 -10.414 1 92.88 90 ARG B N 1
ATOM 1699 C CA . ARG B 1 90 ? -5.516 -20.766 -10.102 1 92.88 90 ARG B CA 1
ATOM 1700 C C . ARG B 1 90 ? -6.047 -19.656 -11.008 1 92.88 90 ARG B C 1
ATOM 1702 O O . ARG B 1 90 ? -7.234 -19.609 -11.328 1 92.88 90 ARG B O 1
ATOM 1709 N N . THR B 1 91 ? -5.262 -18.719 -11.453 1 93.81 91 THR B N 1
ATOM 1710 C CA . THR B 1 91 ? -5.781 -17.5 -12.078 1 93.81 91 THR B CA 1
ATOM 1711 C C . THR B 1 91 ? -5.117 -17.266 -13.43 1 93.81 91 THR B C 1
ATOM 1713 O O . THR B 1 91 ? -5.52 -16.375 -14.18 1 93.81 91 THR B O 1
ATOM 1716 N N . ASP B 1 92 ? -4.238 -17.922 -13.844 1 90.31 92 ASP B N 1
ATOM 1717 C CA . ASP B 1 92 ? -3.461 -17.75 -15.07 1 90.31 92 ASP B CA 1
ATOM 1718 C C . ASP B 1 92 ? -2.768 -16.391 -15.094 1 90.31 92 ASP B C 1
ATOM 1720 O O . ASP B 1 92 ? -2.551 -15.82 -16.172 1 90.31 92 ASP B O 1
ATOM 1724 N N . CYS B 1 93 ? -2.482 -15.828 -14 1 93.5 93 CYS B N 1
ATOM 1725 C CA . CYS B 1 93 ? -1.806 -14.531 -13.93 1 93.5 93 CYS B CA 1
ATOM 1726 C C . CYS B 1 93 ? -0.371 -14.641 -14.438 1 93.5 93 CYS B C 1
ATOM 1728 O O . CYS B 1 93 ? 0.27 -15.68 -14.281 1 93.5 93 CYS B O 1
ATOM 1730 N N . PRO B 1 94 ? 0.121 -13.594 -15.031 1 96.12 94 PRO B N 1
ATOM 1731 C CA . PRO B 1 94 ? 1.504 -13.617 -15.508 1 96.12 94 PRO B CA 1
ATOM 1732 C C . PRO B 1 94 ? 2.523 -13.531 -14.375 1 96.12 94 PRO B C 1
ATOM 1734 O O . PRO B 1 94 ? 2.303 -12.82 -13.391 1 96.12 94 PRO B O 1
ATOM 1737 N N . VAL B 1 95 ? 3.596 -14.375 -14.586 1 97.81 95 VAL B N 1
ATOM 1738 C CA . VAL B 1 95 ? 4.773 -14.195 -13.742 1 97.81 95 VAL B CA 1
ATOM 1739 C C . VAL B 1 95 ? 5.68 -13.125 -14.344 1 97.81 95 VAL B C 1
ATOM 1741 O O . VAL B 1 95 ? 6.184 -13.273 -15.461 1 97.81 95 VAL B O 1
ATOM 1744 N N . VAL B 1 96 ? 5.805 -12.07 -13.672 1 97.81 96 VAL B N 1
ATOM 1745 C CA . VAL B 1 96 ? 6.613 -10.945 -14.125 1 97.81 96 VAL B CA 1
ATOM 1746 C C . VAL B 1 96 ? 8.094 -11.242 -13.906 1 97.81 96 VAL B C 1
ATOM 1748 O O . VAL B 1 96 ? 8.93 -10.898 -14.75 1 97.81 96 VAL B O 1
ATOM 1751 N N . GLN B 1 97 ? 8.414 -11.789 -12.789 1 97.56 97 GLN B N 1
ATOM 1752 C CA . GLN B 1 97 ? 9.75 -12.242 -12.414 1 97.56 97 GLN B CA 1
ATOM 1753 C C . GLN B 1 97 ? 9.695 -13.547 -11.625 1 97.56 97 GLN B C 1
ATOM 1755 O O . GLN B 1 97 ? 9.047 -13.617 -10.586 1 97.56 97 GLN B O 1
ATOM 1760 N N . GLU B 1 98 ? 10.359 -14.508 -12.203 1 97.81 98 GLU B N 1
ATOM 1761 C CA . GLU B 1 98 ? 10.406 -15.812 -11.539 1 97.81 98 GLU B CA 1
ATOM 1762 C C . GLU B 1 98 ? 11.094 -15.711 -10.18 1 97.81 98 GLU B C 1
ATOM 1764 O O . GLU B 1 98 ? 11.891 -14.797 -9.945 1 97.81 98 GLU B O 1
ATOM 1769 N N . PRO B 1 99 ? 10.758 -16.688 -9.305 1 98.06 99 PRO B N 1
ATOM 1770 C CA . PRO B 1 99 ? 11.422 -16.688 -7.996 1 98.06 99 PRO B CA 1
ATOM 1771 C C . PRO B 1 99 ? 12.945 -16.609 -8.109 1 98.06 99 PRO B C 1
ATOM 1773 O O . PRO B 1 99 ? 13.547 -17.406 -8.844 1 98.06 99 PRO B O 1
ATOM 1776 N N . THR B 1 100 ? 13.391 -15.656 -7.43 1 96.75 100 THR B N 1
ATOM 1777 C CA . THR B 1 100 ? 14.836 -15.461 -7.418 1 96.75 100 THR B CA 1
ATOM 1778 C C . THR B 1 100 ? 15.297 -14.875 -6.086 1 96.75 100 THR B C 1
ATOM 1780 O O . THR B 1 100 ? 14.477 -14.414 -5.293 1 96.75 100 THR B O 1
ATOM 1783 N N . THR B 1 101 ? 16.594 -15.031 -5.812 1 93.44 101 THR B N 1
ATOM 1784 C CA . THR B 1 101 ? 17.172 -14.359 -4.656 1 93.44 101 THR B CA 1
ATOM 17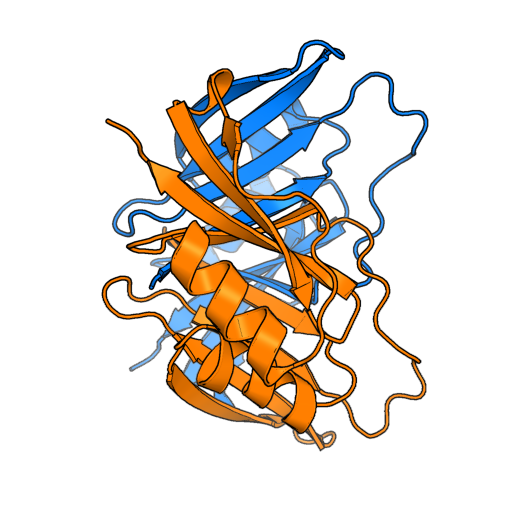85 C C . THR B 1 101 ? 17.516 -12.914 -4.984 1 93.44 101 THR B C 1
ATOM 1787 O O . THR B 1 101 ? 18.188 -12.641 -5.98 1 93.44 101 THR B O 1
ATOM 1790 N N . ILE B 1 102 ? 16.984 -12.031 -4.227 1 88.5 102 ILE B N 1
ATOM 1791 C CA . ILE B 1 102 ? 17.312 -10.609 -4.336 1 88.5 102 ILE B CA 1
ATOM 1792 C C . ILE B 1 102 ? 18.422 -10.258 -3.334 1 88.5 102 ILE B C 1
ATOM 1794 O O . ILE B 1 102 ? 18.125 -9.969 -2.17 1 88.5 102 ILE B O 1
ATOM 1798 N N . GLU B 1 103 ? 19.547 -10.18 -3.76 1 85.81 103 GLU B N 1
ATOM 1799 C CA . GLU B 1 103 ? 20.734 -10.086 -2.904 1 85.81 103 GLU B CA 1
ATOM 1800 C C . GLU B 1 103 ? 20.719 -8.805 -2.076 1 85.81 103 GLU B C 1
ATOM 1802 O O . GLU B 1 103 ? 20.875 -8.852 -0.854 1 85.81 103 GLU B O 1
ATOM 1807 N N . PRO B 1 104 ? 20.516 -7.656 -2.773 1 82.62 104 PRO B N 1
ATOM 1808 C CA . PRO B 1 104 ? 20.547 -6.426 -1.981 1 82.62 104 PRO B CA 1
ATOM 1809 C C . PRO B 1 104 ? 19.5 -6.41 -0.868 1 82.62 104 PRO B C 1
ATOM 1811 O O . PRO B 1 104 ? 19.688 -5.75 0.156 1 82.62 104 PRO B O 1
ATOM 1814 N N . ALA B 1 105 ? 18.438 -7.133 -1.033 1 81.44 105 ALA B N 1
ATOM 1815 C CA . ALA B 1 105 ? 17.359 -7.18 -0.054 1 81.44 105 ALA B CA 1
ATOM 1816 C C . ALA B 1 105 ? 17.484 -8.406 0.848 1 81.44 105 ALA B C 1
ATOM 1818 O O . ALA B 1 105 ? 16.719 -8.562 1.804 1 81.44 105 ALA B O 1
ATOM 1819 N N . ASP B 1 106 ? 18.406 -9.227 0.596 1 89.81 106 ASP B N 1
ATOM 1820 C CA . ASP B 1 106 ? 18.594 -10.484 1.312 1 89.81 106 ASP B CA 1
ATOM 1821 C C . ASP B 1 106 ? 17.281 -11.25 1.443 1 89.81 106 ASP B C 1
ATOM 1823 O O . ASP B 1 106 ? 16.875 -11.602 2.551 1 89.81 106 ASP B O 1
ATOM 1827 N N . ALA B 1 107 ? 16.641 -11.508 0.374 1 94.94 107 ALA B N 1
ATOM 1828 C CA . ALA B 1 107 ? 15.336 -12.156 0.321 1 94.94 107 ALA B CA 1
ATOM 1829 C C . ALA B 1 107 ? 15.18 -12.977 -0.957 1 94.94 107 ALA B C 1
ATOM 1831 O O . ALA B 1 107 ? 15.828 -12.695 -1.965 1 94.94 107 ALA B O 1
ATOM 1832 N N . ARG B 1 108 ? 14.375 -14.008 -0.902 1 97.38 108 ARG B N 1
ATOM 1833 C CA . ARG B 1 108 ? 13.82 -14.633 -2.1 1 97.38 108 ARG B CA 1
ATOM 1834 C C . ARG B 1 108 ? 12.508 -13.977 -2.5 1 97.38 108 ARG B C 1
ATOM 1836 O O . ARG B 1 108 ? 11.656 -13.719 -1.648 1 97.38 108 ARG B O 1
ATOM 1843 N N . ALA B 1 109 ? 12.438 -13.719 -3.785 1 97.88 109 ALA B N 1
ATOM 1844 C CA . ALA B 1 109 ? 11.234 -13.008 -4.195 1 97.88 109 ALA B CA 1
ATOM 1845 C C . ALA B 1 109 ? 10.82 -13.391 -5.613 1 97.88 109 ALA B C 1
ATOM 1847 O O . ALA B 1 109 ? 11.641 -13.898 -6.387 1 97.88 109 ALA B O 1
ATOM 1848 N N . ALA B 1 110 ? 9.633 -13.18 -5.914 1 98.38 110 ALA B N 1
ATOM 1849 C CA . ALA B 1 110 ? 9.023 -13.242 -7.238 1 98.38 110 ALA B CA 1
ATOM 1850 C C . ALA B 1 110 ? 7.996 -12.133 -7.422 1 98.38 110 ALA B C 1
ATOM 1852 O O . ALA B 1 110 ? 7.508 -11.562 -6.445 1 98.38 110 ALA B O 1
ATOM 1853 N N . PHE B 1 111 ? 7.746 -11.812 -8.633 1 98.19 111 PHE B N 1
ATOM 1854 C CA . PHE B 1 111 ? 6.715 -10.828 -8.953 1 98.19 111 PHE B CA 1
ATOM 1855 C C . PHE B 1 111 ? 5.68 -11.422 -9.906 1 98.19 111 PHE B C 1
ATOM 1857 O O . PHE B 1 111 ? 6.039 -12.031 -10.914 1 98.19 111 PHE B O 1
ATOM 1864 N N . VAL B 1 112 ? 4.457 -11.242 -9.578 1 98.12 112 VAL B N 1
ATOM 1865 C CA . VAL B 1 112 ? 3.336 -11.625 -10.43 1 98.12 112 VAL B CA 1
ATOM 1866 C C . VAL B 1 112 ? 2.432 -10.422 -10.664 1 98.12 112 VAL B C 1
ATOM 1868 O O . VAL B 1 112 ? 2.518 -9.422 -9.945 1 98.12 112 VAL B O 1
ATOM 1871 N N . ALA B 1 113 ? 1.645 -10.508 -11.672 1 96.75 113 ALA B N 1
ATOM 1872 C CA . ALA B 1 113 ? 0.679 -9.445 -11.93 1 96.75 113 ALA B CA 1
ATOM 1873 C C . ALA B 1 113 ? -0.729 -9.867 -11.531 1 96.75 113 ALA B C 1
ATOM 1875 O O . ALA B 1 113 ? -1.17 -10.969 -11.859 1 96.75 113 ALA B O 1
ATOM 1876 N N . ASP B 1 114 ? -1.395 -9.008 -10.797 1 96.19 114 ASP B N 1
ATOM 1877 C CA . ASP B 1 114 ? -2.775 -9.32 -10.445 1 96.19 114 ASP B CA 1
ATOM 1878 C C . ASP B 1 114 ? -3.711 -9.062 -11.625 1 96.19 114 ASP B C 1
ATOM 1880 O O . ASP B 1 114 ? -3.268 -8.648 -12.695 1 96.19 114 ASP B O 1
ATOM 1884 N N . PRO B 1 115 ? -4.957 -9.242 -11.547 1 94.44 115 PRO B N 1
ATOM 1885 C CA . PRO B 1 115 ? -5.867 -9.172 -12.695 1 94.44 115 PRO B CA 1
ATOM 1886 C C . PRO B 1 115 ? -5.883 -7.797 -13.352 1 94.44 115 PRO B C 1
ATOM 1888 O O . PRO B 1 115 ? -6.223 -7.68 -14.531 1 94.44 115 PRO B O 1
ATOM 1891 N N . ASP B 1 116 ? -5.578 -6.77 -12.602 1 93.75 116 ASP B N 1
ATOM 1892 C CA . ASP B 1 116 ? -5.617 -5.418 -13.156 1 93.75 116 ASP B CA 1
ATOM 1893 C C . ASP B 1 116 ? -4.211 -4.93 -13.508 1 93.75 116 ASP B C 1
ATOM 1895 O O . ASP B 1 116 ? -4.027 -3.768 -13.875 1 93.75 116 ASP B O 1
ATOM 1899 N N . GLY B 1 117 ? -3.271 -5.793 -13.289 1 93.5 117 GLY B N 1
ATOM 1900 C CA . GLY B 1 117 ? -1.928 -5.469 -13.742 1 93.5 117 GLY B CA 1
ATOM 1901 C C . GLY B 1 117 ? -1.04 -4.934 -12.633 1 93.5 117 GLY B C 1
ATOM 1902 O O . GLY B 1 117 ? 0.114 -4.57 -12.875 1 93.5 117 GLY B O 1
ATOM 1903 N N . TYR B 1 118 ? -1.512 -4.809 -11.461 1 95.12 118 TYR B N 1
ATOM 1904 C CA . TYR B 1 118 ? -0.628 -4.457 -10.352 1 95.12 118 TYR B CA 1
ATOM 1905 C C . TYR B 1 118 ? 0.444 -5.523 -10.156 1 95.12 118 TYR B C 1
ATOM 1907 O O . TYR B 1 118 ? 0.153 -6.723 -10.195 1 95.12 118 TYR B O 1
ATOM 1915 N N . GLU B 1 119 ? 1.643 -5.047 -9.953 1 96.38 119 GLU B N 1
ATOM 1916 C CA . GLU B 1 119 ? 2.68 -6.016 -9.609 1 96.38 119 GLU B CA 1
ATOM 1917 C C . GLU B 1 119 ? 2.654 -6.355 -8.125 1 96.38 119 GLU B C 1
ATOM 1919 O O . GLU B 1 119 ? 2.605 -5.461 -7.277 1 96.38 119 GLU B O 1
ATOM 1924 N N . ILE B 1 120 ? 2.596 -7.648 -7.902 1 97.88 120 ILE B N 1
ATOM 1925 C CA . ILE B 1 120 ? 2.609 -8.18 -6.543 1 97.88 120 ILE B CA 1
ATOM 1926 C C . ILE B 1 120 ? 3.924 -8.906 -6.285 1 97.88 120 ILE B C 1
ATOM 1928 O O . ILE B 1 120 ? 4.254 -9.867 -6.988 1 97.88 120 ILE B O 1
ATOM 1932 N N . GLU B 1 121 ? 4.613 -8.391 -5.324 1 98.5 121 GLU B N 1
ATOM 1933 C CA . GLU B 1 121 ? 5.824 -9.07 -4.883 1 98.5 121 GLU B CA 1
ATOM 1934 C C . GLU B 1 121 ? 5.508 -10.141 -3.84 1 98.5 121 GLU B C 1
ATOM 1936 O O . GLU B 1 121 ? 4.883 -9.852 -2.816 1 98.5 121 GLU B O 1
ATOM 1941 N N . LEU B 1 122 ? 5.867 -11.328 -4.125 1 98.44 122 LEU B N 1
ATOM 1942 C CA . LEU B 1 122 ? 5.891 -12.406 -3.148 1 98.44 122 LEU B CA 1
ATOM 1943 C C . LEU B 1 122 ? 7.309 -12.664 -2.65 1 98.44 122 LEU B C 1
ATOM 1945 O O . LEU B 1 122 ? 8.203 -12.977 -3.439 1 98.44 122 LEU B O 1
ATOM 1949 N N . PHE B 1 123 ? 7.461 -12.484 -1.262 1 98 123 PHE B N 1
ATOM 1950 C CA . PHE B 1 123 ? 8.852 -12.562 -0.837 1 98 123 PHE B CA 1
ATOM 1951 C C . PHE B 1 123 ? 8.969 -13.219 0.535 1 98 123 PHE B C 1
ATOM 1953 O O . PHE B 1 123 ? 7.973 -13.336 1.255 1 98 123 PHE B O 1
ATOM 1960 N N . ARG B 1 124 ? 10.172 -13.641 0.818 1 97.31 124 ARG B N 1
ATOM 1961 C CA . ARG B 1 124 ? 10.586 -14.188 2.104 1 97.31 124 ARG B CA 1
ATOM 1962 C C . ARG B 1 124 ? 12.023 -13.797 2.424 1 97.31 124 ARG B C 1
ATOM 1964 O O . ARG B 1 124 ? 12.945 -14.109 1.66 1 97.31 124 ARG B O 1
ATOM 1971 N N . PRO B 1 125 ? 12.172 -13.117 3.584 1 93.44 125 PRO B N 1
ATOM 1972 C CA . PRO B 1 125 ? 13.555 -12.844 3.986 1 93.44 125 PRO B CA 1
ATOM 1973 C C . PRO B 1 125 ? 14.383 -14.117 4.16 1 93.44 125 PRO B C 1
ATOM 1975 O O . PRO B 1 125 ? 13.859 -15.141 4.602 1 93.44 125 PRO B O 1
ATOM 1978 N N . LEU B 1 126 ? 15.625 -14.133 3.727 1 90.69 126 LEU B N 1
ATOM 1979 C CA . LEU B 1 126 ? 16.516 -15.281 3.863 1 90.69 126 LEU B CA 1
ATOM 1980 C C . LEU B 1 126 ? 17.109 -15.344 5.262 1 90.69 126 LEU B C 1
ATOM 1982 O O . LEU B 1 126 ? 17.531 -16.406 5.719 1 90.69 126 LEU B O 1
ATOM 1986 N N . GLU B 1 127 ? 17.484 -14.258 5.785 1 77 127 GLU B N 1
ATOM 1987 C CA . GLU B 1 127 ? 18 -14.266 7.148 1 77 127 GLU B CA 1
ATOM 1988 C C . GLU B 1 127 ? 17 -13.68 8.133 1 77 127 GLU B C 1
ATOM 1990 O O . GLU B 1 127 ? 16.188 -12.828 7.758 1 77 127 GLU B O 1
#

InterPro domains:
  IPR004360 Glyoxalase/fosfomycin resistance/dioxygenase domain [PF00903] (3-122)
  IPR029068 Glyoxalase/Bleomycin resistance protein/Dihydroxybiphenyl dioxygenase [G3DSA:3.10.180.10] (1-124)
  IPR029068 Glyoxalase/Bleomycin resistance protein/Dihydroxybiphenyl dioxygenase [SSF54593] (1-126)
  IPR037523 Vicinal oxygen chelate (VOC), core domain [PS51819] (2-125)
  IPR051332 Fosfomycin Resistance Enzymes [PTHR36113] (1-122)

Sequence (254 aa):
MDIQHAAIRVSDLEATREFYEEGLGLEYSQDFHTDEGVHNYYVTGDELDTELQFVHDPDSDAGAPEPTGIVHLALRVDDVDAAVERVVDRTDCPVVQEPTTIEPADARAAFVADPDGYEIELFRPLEMDIQHAAIRVSDLEATREFYEEGLGLEYSQDFHTDEGVHNYYVTGDELDTELQFVHDPDSDAGAPEPTGIVHLALRVDDVDAAVERVVDRTDCPVVQEPTTIEPADARAAFVADPDGYEIELFRPLE

pLDDT: mean 92.78, s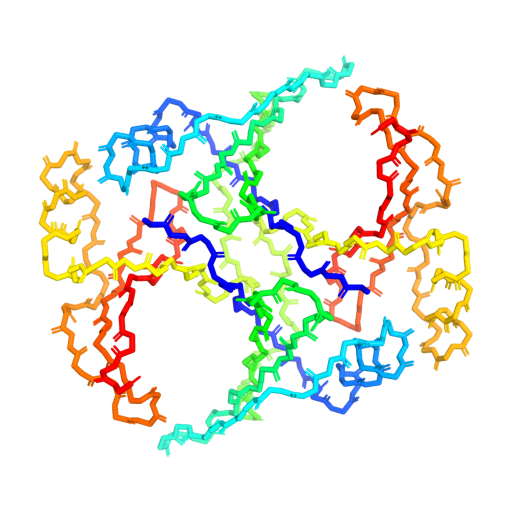td 7.3, range [62.31, 98.5]